Protein AF-A0A955ZLN4-F1 (afdb_monomer_lite)

Radius of gyration: 23.88 Å; chains: 1; bounding box: 66×35×66 Å

Sequence (195 aa):
EYAGPLSAMWRQLPDALRRSSAWRAPDVFGEVARDDARRAGHHRMLQSYARHDYAEVWQALRLRGDELLCFEHPHAGWQLPKGGIEPGERPEDAVLRELAEETGVARVERVTPLGWWTVANGTVIQTWHGFALDLPADLPDRWTHVATGSPEEEGLRLVCRFTPLDENVRAIFAPLFHEGIVRALESRGRFLSAV

pLDDT: mean 79.91, std 14.0, range [44.03, 96.88]

Structure (mmCIF, N/CA/C/O backbone):
data_AF-A0A955ZLN4-F1
#
_entry.id   AF-A0A955ZLN4-F1
#
loop_
_atom_site.group_PDB
_atom_site.id
_atom_site.type_symbol
_atom_site.label_atom_id
_atom_site.label_alt_id
_atom_site.label_comp_id
_atom_site.label_asym_id
_atom_site.label_entity_id
_atom_site.label_seq_id
_atom_site.pdbx_PDB_ins_code
_atom_site.Cartn_x
_atom_site.Cartn_y
_atom_site.Cartn_z
_atom_site.occupancy
_atom_site.B_iso_or_equiv
_atom_site.auth_seq_id
_atom_site.auth_comp_id
_atom_site.auth_asym_id
_atom_site.auth_atom_id
_atom_site.pdbx_PDB_model_num
ATOM 1 N N . GLU A 1 1 ? 19.120 7.478 -31.525 1.00 46.94 1 GLU A N 1
ATOM 2 C CA . GLU A 1 1 ? 20.502 7.819 -31.105 1.00 46.94 1 GLU A CA 1
ATOM 3 C C . GLU A 1 1 ? 21.432 6.627 -30.858 1.00 46.94 1 GLU A C 1
ATOM 5 O O . GLU A 1 1 ? 22.603 6.744 -31.187 1.00 46.94 1 GLU A O 1
ATOM 10 N N . TYR A 1 2 ? 20.969 5.474 -30.355 1.00 47.53 2 TYR A N 1
ATOM 11 C CA . TYR A 1 2 ? 21.862 4.348 -30.007 1.00 47.53 2 TYR A CA 1
ATOM 12 C C . TYR A 1 2 ? 22.597 3.677 -31.182 1.00 47.53 2 TYR A C 1
ATOM 14 O O . TYR A 1 2 ? 23.715 3.193 -31.017 1.00 47.53 2 TYR A O 1
ATOM 22 N N . ALA A 1 3 ? 22.000 3.644 -32.376 1.00 52.00 3 ALA A N 1
ATOM 23 C CA . ALA A 1 3 ? 22.528 2.836 -33.474 1.00 52.00 3 ALA A CA 1
ATOM 24 C C . ALA A 1 3 ? 23.793 3.415 -34.131 1.00 52.00 3 ALA A C 1
ATOM 26 O O . ALA A 1 3 ? 24.580 2.651 -34.674 1.00 52.00 3 ALA A O 1
ATOM 27 N N . GLY A 1 4 ? 24.025 4.731 -34.093 1.00 64.62 4 GLY A N 1
ATOM 28 C CA . GLY A 1 4 ? 25.140 5.361 -34.817 1.00 64.62 4 GLY A CA 1
ATOM 29 C C . GLY A 1 4 ? 26.523 4.958 -34.285 1.00 64.62 4 GLY A C 1
ATOM 30 O O . GLY A 1 4 ? 27.316 4.394 -35.046 1.00 64.62 4 GLY A O 1
ATOM 31 N N . PRO A 1 5 ? 26.810 5.193 -32.989 1.00 64.12 5 PRO A N 1
ATOM 32 C CA . PRO A 1 5 ? 28.085 4.816 -32.380 1.00 64.12 5 PRO A CA 1
ATOM 33 C C . PRO A 1 5 ? 28.310 3.302 -32.393 1.00 64.12 5 PRO A C 1
ATOM 35 O O . PRO A 1 5 ? 29.358 2.847 -32.840 1.00 64.12 5 PRO A O 1
ATOM 38 N N . LEU A 1 6 ? 27.291 2.517 -32.018 1.00 62.09 6 LEU A N 1
ATOM 39 C CA . LEU A 1 6 ? 27.372 1.054 -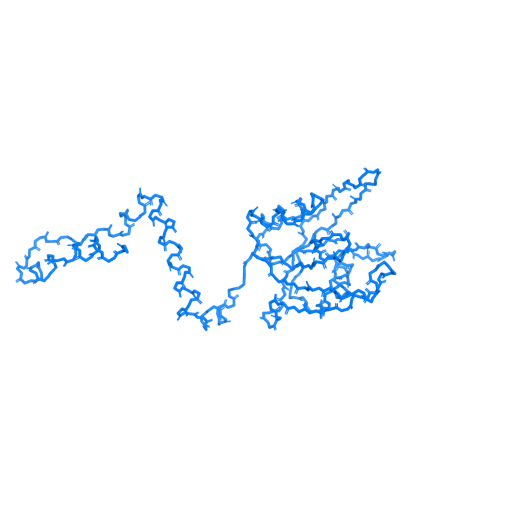32.021 1.00 62.09 6 LEU A CA 1
ATOM 40 C C . LEU A 1 6 ? 27.629 0.507 -33.429 1.00 62.09 6 LEU A C 1
ATOM 42 O O . LEU A 1 6 ? 28.532 -0.298 -33.619 1.00 62.09 6 LEU A O 1
ATOM 46 N N . SER A 1 7 ? 26.914 0.989 -34.450 1.00 66.56 7 SER A N 1
ATOM 47 C CA . SER A 1 7 ? 27.146 0.540 -35.831 1.00 66.56 7 SER A CA 1
ATOM 48 C C . SER A 1 7 ? 28.541 0.907 -36.330 1.00 66.56 7 SER A C 1
ATOM 50 O O . SER A 1 7 ? 29.117 0.153 -37.108 1.00 66.56 7 SER A O 1
ATOM 52 N N . ALA A 1 8 ? 29.108 2.041 -35.897 1.00 72.25 8 ALA A N 1
ATOM 53 C CA . ALA A 1 8 ? 30.482 2.416 -36.228 1.00 72.25 8 ALA A CA 1
ATOM 54 C C . ALA A 1 8 ? 31.513 1.448 -35.625 1.00 72.25 8 ALA A C 1
ATOM 56 O O . ALA A 1 8 ? 32.453 1.067 -36.324 1.00 72.25 8 ALA A O 1
ATOM 57 N N . MET A 1 9 ? 31.293 1.000 -34.385 1.00 68.50 9 MET A N 1
ATOM 58 C CA . MET A 1 9 ? 32.168 0.057 -33.673 1.00 68.50 9 MET A CA 1
ATOM 59 C C . MET A 1 9 ? 32.303 -1.285 -34.406 1.00 68.50 9 MET A C 1
ATOM 61 O O . MET A 1 9 ? 33.369 -1.897 -34.393 1.00 68.50 9 MET A O 1
ATOM 65 N N . TRP A 1 10 ? 31.255 -1.713 -35.110 1.00 72.94 10 TRP A N 1
ATOM 66 C CA . TRP A 1 10 ? 31.232 -2.996 -35.817 1.00 72.94 10 TRP A CA 1
ATOM 67 C C . TRP A 1 10 ? 31.627 -2.916 -37.297 1.00 72.94 10 TRP A C 1
ATOM 69 O O . TRP A 1 10 ? 31.743 -3.957 -37.942 1.00 72.94 10 TRP A O 1
ATOM 79 N N . ARG A 1 11 ? 31.900 -1.726 -37.860 1.00 80.38 11 ARG A N 1
ATOM 80 C CA . ARG A 1 11 ? 32.231 -1.590 -39.300 1.00 80.38 11 ARG A CA 1
ATOM 81 C C . ARG A 1 11 ? 33.474 -2.363 -39.720 1.00 80.38 11 ARG A C 1
ATOM 83 O O . ARG A 1 11 ? 33.563 -2.784 -40.866 1.00 80.38 11 ARG A O 1
ATOM 90 N N . GLN A 1 12 ? 34.428 -2.533 -38.809 1.00 76.62 12 GLN A N 1
ATOM 91 C CA . GLN A 1 12 ? 35.690 -3.220 -39.088 1.00 76.62 12 GLN A CA 1
ATOM 92 C C . GLN A 1 12 ? 35.595 -4.743 -38.918 1.00 76.62 12 GLN A C 1
ATOM 94 O O . GLN A 1 12 ? 36.502 -5.458 -39.340 1.00 76.62 12 GLN A O 1
ATOM 99 N N . LEU A 1 13 ? 34.502 -5.251 -38.333 1.00 77.94 13 LEU A N 1
ATOM 100 C CA . LEU A 1 13 ? 34.330 -6.674 -38.042 1.00 77.94 13 LEU A CA 1
ATOM 101 C C . LEU A 1 13 ? 34.427 -7.559 -39.304 1.00 77.94 13 LEU A C 1
ATOM 103 O O . LEU A 1 13 ? 35.156 -8.551 -39.261 1.00 77.94 13 LEU A O 1
ATOM 107 N N . PRO A 1 14 ? 33.786 -7.232 -40.448 1.00 81.69 14 PRO A N 1
ATOM 108 C CA . PRO A 1 14 ? 33.851 -8.087 -41.635 1.00 81.69 14 PRO A CA 1
ATOM 109 C C . PRO A 1 14 ? 35.259 -8.226 -42.226 1.00 81.69 14 PRO A C 1
ATOM 111 O O . PRO A 1 14 ? 35.586 -9.284 -42.763 1.00 81.69 14 PRO A O 1
ATOM 114 N N . ASP A 1 15 ? 36.084 -7.181 -42.142 1.00 79.00 15 ASP A N 1
ATOM 115 C CA . ASP A 1 15 ? 37.469 -7.205 -42.629 1.00 79.00 15 ASP A CA 1
ATOM 116 C C . ASP A 1 15 ? 38.401 -7.902 -41.631 1.00 79.00 15 ASP A C 1
ATOM 118 O O . ASP A 1 15 ? 39.281 -8.669 -42.034 1.00 79.00 15 ASP A O 1
ATOM 122 N N . ALA A 1 16 ? 38.166 -7.700 -40.331 1.00 76.19 16 ALA A N 1
ATOM 123 C CA . ALA A 1 16 ? 38.882 -8.371 -39.251 1.00 76.19 16 ALA A CA 1
ATOM 124 C C . ALA A 1 16 ? 38.722 -9.898 -39.302 1.00 76.19 16 ALA A C 1
ATOM 126 O O . ALA A 1 16 ? 39.715 -10.621 -39.174 1.00 76.19 16 ALA A O 1
ATOM 127 N N . LEU A 1 17 ? 37.495 -10.374 -39.554 1.00 78.06 17 LEU A N 1
ATOM 128 C CA . LEU A 1 17 ? 37.178 -11.797 -39.717 1.00 78.06 17 LEU A CA 1
ATOM 129 C C . LEU A 1 17 ? 37.840 -12.402 -40.964 1.00 78.06 17 LEU A C 1
ATOM 131 O O . LEU A 1 17 ? 38.242 -13.561 -40.942 1.00 78.06 17 LEU A O 1
ATOM 135 N N . ARG A 1 18 ? 37.996 -11.621 -42.044 1.00 81.75 18 ARG A N 1
ATOM 136 C CA . ARG A 1 18 ? 38.610 -12.089 -43.299 1.00 81.75 18 ARG A CA 1
ATOM 137 C C . ARG A 1 18 ? 40.136 -12.180 -43.251 1.00 81.75 18 ARG A C 1
ATOM 139 O O . ARG A 1 18 ? 40.702 -12.958 -44.011 1.00 81.75 18 ARG A O 1
ATOM 146 N N . ARG A 1 19 ? 40.815 -11.377 -42.423 1.00 73.12 19 ARG A N 1
ATOM 147 C CA . ARG A 1 19 ? 42.285 -11.211 -42.482 1.00 73.12 19 ARG A CA 1
ATOM 148 C C . ARG A 1 19 ? 43.082 -11.882 -41.356 1.00 73.12 19 ARG A C 1
ATOM 150 O O . ARG A 1 19 ? 44.277 -11.635 -41.271 1.00 73.12 19 ARG A O 1
ATOM 157 N N . SER A 1 20 ? 42.469 -12.713 -40.504 1.00 63.66 20 SER A N 1
ATOM 158 C CA . SER A 1 20 ? 43.117 -13.302 -39.308 1.00 63.66 20 SER A CA 1
ATOM 159 C C . SER A 1 20 ? 43.976 -12.281 -38.541 1.00 63.66 20 SER A C 1
ATOM 161 O O . SER A 1 20 ? 45.140 -12.514 -38.214 1.00 63.66 20 SER A O 1
ATOM 163 N N . SER A 1 21 ? 43.402 -11.098 -38.331 1.00 64.44 21 SER A N 1
ATOM 164 C CA . SER A 1 21 ? 44.080 -9.957 -37.715 1.00 64.44 21 SER A CA 1
ATOM 165 C C . SER A 1 21 ? 44.001 -9.994 -36.184 1.00 64.44 21 SER A C 1
ATOM 167 O O . SER A 1 21 ? 43.121 -10.640 -35.621 1.00 64.44 21 SER A O 1
ATOM 169 N N . ALA A 1 22 ? 44.871 -9.237 -35.503 1.00 68.44 22 ALA A N 1
ATOM 170 C CA . ALA A 1 22 ? 44.851 -9.028 -34.046 1.00 68.44 22 ALA A CA 1
ATOM 171 C C . ALA A 1 22 ? 43.705 -8.099 -33.582 1.00 68.44 22 ALA A C 1
ATOM 173 O O . ALA A 1 22 ? 43.882 -7.253 -32.702 1.00 68.44 22 ALA A O 1
ATOM 174 N N . TRP A 1 23 ? 42.539 -8.210 -34.214 1.00 73.25 23 TRP A N 1
ATOM 175 C CA . TRP A 1 23 ? 41.384 -7.379 -33.918 1.00 73.25 23 TRP A CA 1
ATOM 176 C C . TRP A 1 23 ? 40.804 -7.734 -32.549 1.00 73.25 23 TRP A C 1
ATOM 178 O O . TRP A 1 23 ? 40.659 -8.906 -32.200 1.00 73.25 23 TRP A O 1
ATOM 188 N N . ARG A 1 24 ? 40.468 -6.706 -31.768 1.00 70.00 24 ARG A N 1
ATOM 189 C CA . ARG A 1 24 ? 39.831 -6.850 -30.459 1.00 70.00 24 ARG A CA 1
ATOM 190 C C . ARG A 1 24 ? 38.426 -6.291 -30.525 1.00 70.00 24 ARG A C 1
ATOM 192 O O . ARG A 1 24 ? 38.220 -5.197 -31.048 1.00 70.00 24 ARG A O 1
ATOM 199 N N . ALA A 1 25 ? 37.486 -7.047 -29.969 1.00 73.44 25 ALA A N 1
ATOM 200 C CA . ALA A 1 25 ? 36.112 -6.599 -29.876 1.00 73.44 25 ALA A CA 1
ATOM 201 C C . ALA A 1 25 ? 36.038 -5.332 -29.010 1.00 73.44 25 ALA A C 1
ATOM 203 O O . ALA A 1 25 ? 36.690 -5.277 -27.961 1.00 73.44 25 ALA A O 1
ATOM 204 N N . PRO A 1 26 ? 35.269 -4.321 -29.432 1.00 74.56 26 PRO A N 1
ATOM 205 C CA . PRO A 1 26 ? 35.062 -3.152 -28.604 1.00 74.56 26 PRO A CA 1
ATOM 206 C C . PRO A 1 26 ? 34.278 -3.504 -27.329 1.00 74.56 26 PRO A C 1
ATOM 208 O O . PRO A 1 26 ? 33.337 -4.300 -27.352 1.00 74.56 26 PRO A O 1
ATOM 211 N N . ASP A 1 27 ? 34.670 -2.892 -26.212 1.00 79.25 27 ASP A N 1
ATOM 212 C CA . ASP A 1 27 ? 34.092 -3.117 -24.882 1.00 79.25 27 ASP A CA 1
ATOM 213 C C . ASP A 1 27 ? 32.838 -2.254 -24.681 1.00 79.25 27 ASP A C 1
ATOM 215 O O . ASP A 1 27 ? 32.833 -1.259 -23.954 1.00 79.25 27 ASP A O 1
ATOM 219 N N . VAL A 1 28 ? 31.760 -2.636 -25.370 1.00 73.69 28 VAL A N 1
ATOM 220 C CA . VAL A 1 28 ? 30.483 -1.901 -25.386 1.00 73.69 28 VAL A CA 1
ATOM 221 C C . VAL A 1 28 ? 29.938 -1.681 -23.972 1.00 73.69 28 VAL A C 1
ATOM 223 O O . VAL A 1 28 ? 29.490 -0.586 -23.638 1.00 73.69 28 VAL A O 1
ATOM 226 N N . PHE A 1 29 ? 29.986 -2.708 -23.124 1.00 78.81 29 PHE A N 1
ATOM 227 C CA . PHE A 1 29 ? 29.422 -2.624 -21.779 1.00 78.81 29 PHE A CA 1
ATOM 228 C C . PHE A 1 29 ? 30.299 -1.802 -20.841 1.00 78.81 29 PHE A C 1
ATOM 230 O O . PHE A 1 29 ? 29.763 -1.026 -20.052 1.00 78.81 29 PHE A O 1
ATOM 237 N N . GLY A 1 30 ? 31.626 -1.899 -20.953 1.00 79.38 30 GLY A N 1
ATOM 238 C CA . GLY A 1 30 ? 32.513 -1.038 -20.186 1.00 79.38 30 GLY A CA 1
ATOM 239 C C . GLY A 1 30 ? 32.412 0.429 -20.599 1.00 79.38 30 GLY A C 1
ATOM 240 O O . GLY A 1 30 ? 32.498 1.306 -19.745 1.00 79.38 30 GLY A O 1
ATOM 241 N N . GLU A 1 31 ? 32.204 0.739 -21.878 1.00 76.25 31 GLU A N 1
ATOM 242 C CA . GLU A 1 31 ? 31.980 2.120 -22.332 1.00 76.25 31 GLU A CA 1
ATOM 243 C C . GLU A 1 31 ? 30.641 2.693 -21.849 1.00 76.25 31 GLU A C 1
ATOM 245 O O . GLU A 1 31 ? 30.581 3.855 -21.452 1.00 76.25 31 GLU A O 1
ATOM 250 N N . VAL A 1 32 ? 29.578 1.884 -21.828 1.00 77.06 32 VAL A N 1
ATOM 251 C CA . VAL A 1 32 ? 28.280 2.282 -21.255 1.00 77.06 32 VAL A CA 1
ATOM 252 C C . VAL A 1 32 ? 28.374 2.460 -19.739 1.00 77.06 32 VAL A C 1
ATOM 254 O O . VAL A 1 32 ? 27.779 3.385 -19.199 1.00 77.06 32 VAL A O 1
ATOM 257 N N . ALA A 1 33 ? 29.122 1.599 -19.045 1.00 75.81 33 ALA A N 1
ATOM 258 C CA . ALA A 1 33 ? 29.219 1.620 -17.587 1.00 75.81 33 ALA A CA 1
ATOM 259 C C . ALA A 1 33 ? 30.056 2.784 -17.033 1.00 75.81 33 ALA A C 1
ATOM 261 O O . ALA A 1 33 ? 29.850 3.173 -15.886 1.00 75.81 33 ALA A O 1
ATOM 262 N N . ARG A 1 34 ? 30.992 3.330 -17.822 1.00 81.44 34 ARG A N 1
ATOM 263 C CA . ARG A 1 34 ? 31.879 4.439 -17.418 1.00 81.44 34 ARG A CA 1
ATOM 264 C C . ARG A 1 34 ? 31.224 5.824 -17.508 1.00 81.44 34 ARG A C 1
ATOM 266 O O . ARG A 1 34 ? 31.832 6.798 -17.080 1.00 81.44 34 ARG A O 1
ATOM 273 N N . ASP A 1 35 ? 30.011 5.911 -18.047 1.00 79.81 35 ASP A N 1
ATOM 274 C CA . ASP A 1 35 ? 29.236 7.144 -18.187 1.00 79.81 35 ASP A CA 1
ATOM 275 C C . ASP A 1 35 ? 27.869 6.954 -17.516 1.00 79.81 35 ASP A C 1
ATOM 277 O O . ASP A 1 35 ? 27.050 6.140 -17.947 1.00 79.81 35 ASP A O 1
ATOM 281 N N . ASP A 1 36 ? 27.619 7.705 -16.445 1.00 68.81 36 ASP A N 1
ATOM 282 C CA . ASP A 1 36 ? 26.417 7.550 -15.624 1.00 68.81 36 ASP A CA 1
ATOM 283 C C . ASP A 1 36 ? 25.117 7.842 -16.380 1.00 68.81 36 ASP A C 1
ATOM 285 O O . ASP A 1 36 ? 24.112 7.153 -16.175 1.00 68.81 36 ASP A O 1
ATOM 289 N N . ALA A 1 37 ? 25.131 8.808 -17.299 1.00 68.88 37 ALA A N 1
ATOM 290 C CA . ALA A 1 37 ? 23.961 9.147 -18.099 1.00 68.88 37 ALA A CA 1
ATOM 291 C C . ALA A 1 37 ? 23.658 8.040 -19.119 1.00 68.88 37 ALA A C 1
ATOM 293 O O . ALA A 1 37 ? 22.493 7.676 -19.322 1.00 68.88 37 ALA A O 1
ATOM 294 N N . ARG A 1 38 ? 24.702 7.447 -19.712 1.00 72.25 38 ARG A N 1
ATOM 295 C CA . ARG A 1 38 ? 24.571 6.297 -20.618 1.00 72.25 38 ARG A CA 1
ATOM 296 C C . ARG A 1 38 ? 24.153 5.031 -19.889 1.00 72.25 38 ARG A C 1
ATOM 298 O O . ARG A 1 38 ? 23.265 4.334 -20.376 1.00 72.25 38 ARG A O 1
ATOM 305 N N . ARG A 1 39 ? 24.714 4.757 -18.712 1.00 75.75 39 ARG A N 1
ATOM 306 C CA . ARG A 1 39 ? 24.322 3.627 -17.863 1.00 75.75 39 ARG A CA 1
ATOM 307 C C . ARG A 1 39 ? 22.854 3.722 -17.453 1.00 75.75 39 ARG A C 1
ATOM 309 O O . ARG A 1 39 ? 22.111 2.759 -17.632 1.00 75.75 39 ARG A O 1
ATOM 316 N N . ALA A 1 40 ? 22.406 4.889 -16.988 1.00 63.00 40 ALA A N 1
ATOM 317 C CA . ALA A 1 40 ? 20.998 5.126 -16.672 1.00 63.00 40 ALA A CA 1
ATOM 318 C C . ALA A 1 40 ? 20.100 4.977 -17.914 1.00 63.00 40 ALA A C 1
ATOM 320 O O . ALA A 1 40 ? 19.037 4.364 -17.844 1.00 63.00 40 ALA A O 1
ATOM 321 N N . GLY A 1 41 ? 20.541 5.478 -19.073 1.00 63.72 41 GLY A N 1
ATOM 322 C CA . GLY A 1 41 ? 19.852 5.285 -20.350 1.00 63.72 41 GLY A CA 1
ATOM 323 C C . GLY A 1 41 ? 19.728 3.814 -20.755 1.00 63.72 41 GLY A C 1
ATOM 324 O O . GLY A 1 41 ? 18.670 3.400 -21.224 1.00 63.72 41 GLY A O 1
ATOM 325 N N . HIS A 1 42 ? 20.772 3.018 -20.528 1.00 70.38 42 HIS A N 1
ATOM 326 C CA . HIS A 1 42 ? 20.802 1.595 -20.848 1.00 70.38 42 HIS A CA 1
ATOM 327 C C . HIS A 1 42 ? 19.946 0.763 -19.886 1.00 70.38 42 HIS A C 1
ATOM 329 O O . HIS A 1 42 ? 19.222 -0.125 -20.324 1.00 70.38 42 HIS A O 1
ATOM 335 N N . HIS A 1 43 ? 19.953 1.072 -18.586 1.00 64.44 43 HIS A N 1
ATOM 336 C CA . HIS A 1 43 ? 19.036 0.441 -17.631 1.00 64.44 43 HIS A CA 1
ATOM 337 C C . HIS A 1 43 ? 17.574 0.765 -17.955 1.00 64.44 43 HIS A C 1
ATOM 339 O O . HIS A 1 43 ? 16.754 -0.148 -17.980 1.00 64.44 43 HIS A O 1
ATOM 345 N N . ARG A 1 44 ? 17.260 2.020 -18.312 1.00 58.31 44 ARG A N 1
ATOM 346 C CA . ARG A 1 44 ? 15.921 2.398 -18.801 1.00 58.31 44 ARG A CA 1
ATOM 347 C C . ARG A 1 44 ? 15.538 1.637 -20.071 1.00 58.31 44 ARG A C 1
ATOM 349 O O . ARG A 1 44 ? 14.399 1.203 -20.202 1.00 58.31 44 ARG A O 1
ATOM 356 N N . MET A 1 45 ? 16.490 1.427 -20.982 1.00 70.50 45 MET A N 1
ATOM 357 C CA . MET A 1 45 ? 16.281 0.634 -22.195 1.00 70.50 45 MET A CA 1
ATOM 358 C C . MET A 1 45 ? 16.002 -0.846 -21.874 1.00 70.50 45 MET A C 1
ATOM 360 O O . MET A 1 45 ? 15.056 -1.411 -22.409 1.00 70.50 45 MET A O 1
ATOM 364 N N . LEU A 1 46 ? 16.766 -1.475 -20.977 1.00 63.78 46 LEU A N 1
ATOM 365 C CA . LEU A 1 46 ? 16.544 -2.870 -20.570 1.00 63.78 46 LEU A CA 1
ATOM 366 C C . LEU A 1 46 ? 15.235 -3.060 -19.795 1.00 63.78 46 LEU A C 1
ATOM 368 O O . LEU A 1 46 ? 14.532 -4.037 -20.030 1.00 63.78 46 LEU A O 1
ATOM 372 N N . GLN A 1 47 ? 14.880 -2.120 -18.915 1.00 57.50 47 GLN A N 1
ATOM 373 C CA . GLN A 1 47 ? 13.577 -2.103 -18.246 1.00 57.50 47 GLN A CA 1
ATOM 374 C C . GLN A 1 47 ? 12.433 -1.938 -19.258 1.00 57.50 47 GLN A C 1
ATOM 376 O O . GLN A 1 47 ? 11.400 -2.584 -19.116 1.00 57.50 47 GLN A O 1
ATOM 381 N N . SER A 1 48 ? 12.631 -1.136 -20.312 1.00 50.19 48 SER A N 1
ATOM 382 C CA . SER A 1 48 ? 11.686 -0.998 -21.426 1.00 50.19 48 SER A CA 1
ATOM 383 C C . SER A 1 48 ? 11.527 -2.320 -22.188 1.00 50.19 48 SER A C 1
ATOM 385 O O . SER A 1 48 ? 10.404 -2.787 -22.346 1.00 50.19 48 SER A O 1
ATOM 387 N N . TYR A 1 49 ? 12.616 -3.006 -22.546 1.00 58.97 49 TYR A N 1
ATOM 388 C CA . TYR A 1 49 ? 12.531 -4.316 -23.203 1.00 58.97 49 TYR A CA 1
ATOM 389 C C . TYR A 1 49 ? 11.879 -5.388 -22.321 1.00 58.97 49 TYR A C 1
ATOM 391 O O . TYR A 1 49 ? 10.977 -6.086 -22.775 1.00 58.97 49 TYR A O 1
ATOM 399 N N . ALA A 1 50 ? 12.272 -5.489 -21.048 1.00 56.62 50 ALA A N 1
ATOM 400 C CA . ALA A 1 50 ? 11.672 -6.422 -20.092 1.00 56.62 50 ALA A CA 1
ATOM 401 C C . ALA A 1 50 ? 10.160 -6.187 -19.909 1.00 56.62 50 ALA A C 1
ATOM 403 O O . ALA A 1 50 ? 9.406 -7.140 -19.735 1.00 56.62 50 ALA A O 1
ATOM 404 N N . ARG A 1 51 ? 9.714 -4.927 -19.989 1.00 53.44 51 ARG A N 1
ATOM 405 C CA . ARG A 1 51 ? 8.305 -4.534 -19.872 1.00 53.44 51 ARG A CA 1
ATOM 406 C C . ARG A 1 51 ? 7.491 -4.753 -21.155 1.00 53.44 51 ARG A C 1
ATOM 408 O O . ARG A 1 51 ? 6.299 -5.020 -21.047 1.00 53.44 51 ARG A O 1
ATOM 415 N N . HIS A 1 52 ? 8.090 -4.612 -22.340 1.00 45.03 52 HIS A N 1
ATOM 416 C CA . HIS A 1 52 ? 7.363 -4.640 -23.620 1.00 45.03 52 HIS A CA 1
ATOM 417 C C . HIS A 1 52 ? 7.448 -5.975 -24.365 1.00 45.03 52 HIS A C 1
ATOM 419 O O . HIS A 1 52 ? 6.439 -6.414 -24.909 1.00 45.03 52 HIS A O 1
ATOM 425 N N . ASP A 1 53 ? 8.603 -6.642 -24.338 1.00 53.38 53 ASP A N 1
ATOM 426 C CA . ASP A 1 53 ? 8.862 -7.813 -25.191 1.00 53.38 53 ASP A CA 1
ATOM 427 C C . ASP A 1 53 ? 8.856 -9.135 -24.405 1.00 53.38 53 ASP A C 1
ATOM 429 O O . ASP A 1 53 ? 8.877 -10.216 -24.988 1.00 53.38 53 ASP A O 1
ATOM 433 N N . TYR A 1 54 ? 8.802 -9.052 -23.072 1.00 56.53 54 TYR A N 1
ATOM 434 C CA . TYR A 1 54 ? 8.849 -10.188 -22.150 1.00 56.53 54 TYR A CA 1
ATOM 435 C C . TYR A 1 54 ? 7.693 -10.154 -21.133 1.00 56.53 54 TYR A C 1
ATOM 437 O O . TYR A 1 54 ? 7.851 -10.554 -19.982 1.00 56.53 54 TYR A O 1
ATOM 445 N N . ALA A 1 55 ? 6.508 -9.681 -21.530 1.00 50.12 55 ALA A N 1
ATOM 446 C CA . ALA A 1 55 ? 5.355 -9.541 -20.631 1.00 50.12 55 ALA A CA 1
ATOM 447 C C . ALA A 1 55 ? 4.918 -10.874 -19.987 1.00 50.12 55 ALA A C 1
ATOM 449 O O . ALA A 1 55 ? 4.596 -10.919 -18.800 1.00 50.12 55 ALA A O 1
ATOM 450 N N . GLU A 1 56 ? 4.990 -11.985 -20.722 1.00 51.97 56 GLU A N 1
ATOM 451 C CA . GLU A 1 56 ? 4.726 -13.317 -20.166 1.00 51.97 56 GLU A CA 1
ATOM 452 C C . GLU A 1 56 ? 5.842 -13.776 -19.237 1.00 51.97 56 GLU A C 1
ATOM 454 O O . GLU A 1 56 ? 5.577 -14.543 -18.332 1.00 51.97 56 GLU A O 1
ATOM 459 N N . VAL A 1 57 ? 7.069 -13.278 -19.383 1.00 51.38 57 VAL A N 1
ATOM 460 C CA . VAL A 1 57 ? 8.138 -13.477 -18.399 1.00 51.38 57 VAL A CA 1
ATOM 461 C C . VAL A 1 57 ? 7.878 -12.592 -17.179 1.00 51.38 57 VAL A C 1
ATOM 463 O O . VAL A 1 57 ? 8.124 -13.031 -16.079 1.00 51.38 57 VAL A O 1
ATOM 466 N N . TRP A 1 58 ? 7.300 -11.397 -17.290 1.00 46.69 58 TRP A N 1
ATOM 467 C CA . TRP A 1 58 ? 6.911 -10.575 -16.131 1.00 46.69 58 TRP A CA 1
ATOM 468 C C . TRP A 1 58 ? 5.770 -11.215 -15.322 1.00 46.69 58 TRP A C 1
ATOM 470 O O . TRP A 1 58 ? 5.816 -11.238 -14.096 1.00 46.69 58 TRP A O 1
ATOM 480 N N . GLN A 1 59 ? 4.788 -11.814 -15.998 1.00 44.53 59 GLN A N 1
ATOM 481 C CA . GLN A 1 59 ? 3.677 -12.543 -15.376 1.00 44.53 59 GLN A CA 1
ATOM 482 C C . GLN A 1 59 ? 4.070 -13.969 -14.940 1.00 44.53 59 GLN A C 1
ATOM 484 O O . GLN A 1 59 ? 3.688 -14.399 -13.852 1.00 44.53 59 GLN A O 1
ATOM 489 N N . ALA A 1 60 ? 4.899 -14.683 -15.711 1.00 46.03 60 ALA A N 1
ATOM 490 C CA . ALA A 1 60 ? 5.442 -15.998 -15.343 1.00 46.03 60 ALA A CA 1
ATOM 491 C C . ALA A 1 60 ? 6.560 -15.909 -14.293 1.00 46.03 60 ALA A C 1
ATOM 493 O O . ALA A 1 60 ? 6.687 -16.812 -13.471 1.00 46.03 60 ALA A O 1
ATOM 494 N N . LEU A 1 61 ? 7.331 -14.817 -14.260 1.00 44.03 61 LEU A N 1
ATOM 495 C CA . LEU A 1 61 ? 8.242 -14.470 -13.160 1.00 44.03 61 LEU A CA 1
ATOM 496 C C . LEU A 1 61 ? 7.542 -13.672 -12.051 1.00 44.03 61 LEU A C 1
ATOM 498 O O . LEU A 1 61 ? 8.177 -13.381 -11.041 1.00 44.03 61 LEU A O 1
ATOM 502 N N . ARG A 1 62 ? 6.259 -13.312 -12.211 1.00 44.56 62 ARG A N 1
ATOM 503 C CA . ARG A 1 62 ? 5.462 -12.515 -11.256 1.00 44.56 62 ARG A CA 1
ATOM 504 C C . ARG A 1 62 ? 6.203 -11.297 -10.700 1.00 44.56 62 ARG A C 1
ATOM 506 O O . ARG A 1 62 ? 6.185 -11.048 -9.493 1.00 44.56 62 ARG A O 1
ATOM 513 N N . LEU A 1 63 ? 6.889 -10.557 -11.556 1.00 49.28 63 LEU A N 1
ATOM 514 C CA . LEU A 1 63 ? 7.619 -9.364 -11.156 1.00 49.28 63 LEU A CA 1
ATOM 515 C C . LEU A 1 63 ? 6.616 -8.242 -10.829 1.00 49.28 63 LEU A C 1
ATOM 517 O O . LEU A 1 63 ? 6.347 -7.362 -11.624 1.00 49.28 63 LEU A O 1
ATOM 521 N N . ARG A 1 64 ? 6.070 -8.279 -9.618 1.00 61.19 64 ARG A N 1
ATOM 522 C CA . ARG A 1 64 ? 5.558 -7.115 -8.892 1.00 61.19 64 ARG A CA 1
ATOM 523 C C . ARG A 1 64 ? 6.607 -6.747 -7.847 1.00 61.19 64 ARG A C 1
ATOM 525 O O . ARG A 1 64 ? 7.164 -7.644 -7.204 1.00 61.19 64 ARG A O 1
ATOM 532 N N . GLY A 1 65 ? 6.907 -5.465 -7.697 1.00 55.47 65 GLY A N 1
ATOM 533 C CA . GLY A 1 65 ? 7.956 -5.007 -6.792 1.00 55.47 65 GLY A CA 1
ATOM 534 C C . GLY A 1 65 ? 7.858 -3.514 -6.560 1.00 55.47 65 GLY A C 1
ATOM 535 O O . GLY A 1 65 ? 7.715 -2.768 -7.525 1.00 55.47 65 GLY A O 1
ATOM 536 N N . ASP A 1 66 ? 7.935 -3.144 -5.282 1.00 69.25 66 ASP A N 1
ATOM 537 C CA . ASP A 1 66 ? 7.902 -1.778 -4.778 1.00 69.25 66 ASP A CA 1
ATOM 538 C C . ASP A 1 66 ? 6.692 -1.002 -5.338 1.00 69.25 66 ASP A C 1
ATOM 540 O O . ASP A 1 66 ? 6.836 -0.118 -6.178 1.00 69.25 66 ASP A O 1
ATOM 544 N N . GLU A 1 67 ? 5.480 -1.319 -4.872 1.00 78.06 67 GLU A N 1
ATOM 545 C CA . GLU A 1 67 ? 4.270 -0.531 -5.133 1.00 78.06 67 GLU A CA 1
ATOM 546 C C . GLU A 1 67 ? 3.558 -0.190 -3.807 1.00 78.06 67 GLU A C 1
ATOM 548 O O . GLU A 1 67 ? 3.868 -0.694 -2.732 1.00 78.06 67 GLU A O 1
ATOM 553 N N . LEU A 1 68 ? 2.620 0.742 -3.846 1.00 86.44 68 LEU A N 1
ATOM 554 C CA . LEU A 1 68 ? 1.757 1.115 -2.737 1.00 86.44 68 LEU A CA 1
ATOM 555 C C . LEU A 1 68 ? 0.325 0.893 -3.173 1.00 86.44 68 LEU A C 1
ATOM 557 O O . LEU A 1 68 ? -0.102 1.436 -4.192 1.00 86.44 68 LEU A O 1
ATOM 561 N N . LEU A 1 69 ? -0.418 0.128 -2.380 1.00 90.81 69 LEU A N 1
ATOM 562 C CA . LEU A 1 69 ? -1.863 0.132 -2.478 1.00 90.81 69 LEU A CA 1
ATOM 563 C C . LEU A 1 69 ? -2.360 1.410 -1.816 1.00 90.81 69 LEU A C 1
ATOM 565 O O . LEU A 1 69 ? -2.114 1.632 -0.634 1.00 90.81 69 LEU A O 1
ATOM 569 N N . CYS A 1 70 ? -3.026 2.258 -2.583 1.00 92.50 70 CYS A N 1
ATOM 570 C CA . CYS A 1 70 ? -3.597 3.495 -2.080 1.00 92.50 70 CYS A CA 1
ATOM 571 C C . CYS A 1 70 ? -4.927 3.802 -2.758 1.00 92.50 70 CYS A C 1
ATOM 573 O O . CYS A 1 70 ? -5.259 3.247 -3.809 1.00 92.50 70 CYS A O 1
ATOM 575 N N . PHE A 1 71 ? -5.682 4.713 -2.162 1.00 92.75 71 PHE A N 1
ATOM 576 C CA . PHE A 1 71 ? -6.919 5.234 -2.726 1.00 92.75 71 PHE A CA 1
ATOM 577 C C . PHE A 1 71 ? -7.013 6.742 -2.510 1.00 92.75 71 PHE A C 1
ATOM 579 O O . PHE A 1 71 ? -6.355 7.309 -1.639 1.00 92.75 71 PHE A O 1
ATOM 586 N N . GLU A 1 72 ? -7.818 7.409 -3.330 1.00 87.81 72 GLU A N 1
ATOM 587 C CA . GLU A 1 72 ? -8.104 8.834 -3.172 1.00 87.81 72 GLU A CA 1
ATOM 588 C C . GLU A 1 72 ? -9.381 9.009 -2.345 1.00 87.81 72 GLU A C 1
ATOM 590 O O . GLU A 1 72 ? -10.479 8.678 -2.795 1.00 87.81 72 GLU A O 1
ATOM 595 N N . HIS A 1 73 ? -9.231 9.515 -1.122 1.00 86.00 73 HIS A N 1
ATOM 596 C CA . HIS A 1 73 ? -10.342 9.841 -0.241 1.00 86.00 73 HIS A CA 1
ATOM 597 C C . HIS A 1 73 ? -10.983 11.178 -0.668 1.00 86.00 73 HIS A C 1
ATOM 599 O O . HIS A 1 73 ? -10.265 12.185 -0.749 1.00 86.00 73 HIS A O 1
ATOM 605 N N . PRO A 1 74 ? -12.320 11.257 -0.854 1.00 82.62 74 PRO A N 1
ATOM 606 C CA . PRO A 1 74 ? -13.007 12.443 -1.391 1.00 82.62 74 PRO A CA 1
ATOM 607 C C . PRO A 1 74 ? -12.732 13.755 -0.646 1.00 82.62 74 PRO A C 1
ATOM 609 O O . PRO A 1 74 ? -12.829 14.839 -1.219 1.00 82.62 74 PRO A O 1
ATOM 612 N N . HIS A 1 75 ? -12.404 13.660 0.642 1.00 83.31 75 HIS A N 1
ATOM 613 C CA . HIS A 1 75 ? -12.208 14.813 1.524 1.00 83.31 75 HIS A CA 1
ATOM 614 C C . HIS A 1 75 ? -10.794 14.925 2.105 1.00 83.31 75 HIS A C 1
ATOM 616 O O . HIS A 1 75 ? -10.508 15.888 2.807 1.00 83.31 75 HIS A O 1
ATOM 622 N N . ALA A 1 76 ? -9.916 13.951 1.844 1.00 83.38 76 ALA A N 1
ATOM 623 C CA . ALA A 1 76 ? -8.624 13.850 2.531 1.00 83.38 76 ALA A CA 1
ATOM 624 C C . ALA A 1 76 ? -7.453 13.455 1.614 1.00 83.38 76 ALA A C 1
ATOM 626 O O . ALA A 1 76 ? -6.339 13.256 2.095 1.00 83.38 76 ALA A O 1
ATOM 627 N N . GLY A 1 77 ? -7.682 13.397 0.299 1.00 88.44 77 GLY A N 1
ATOM 628 C CA . GLY A 1 77 ? -6.641 13.122 -0.687 1.00 88.44 77 GLY A CA 1
ATOM 629 C C . GLY A 1 77 ? -6.167 11.671 -0.653 1.00 88.44 77 GLY A C 1
ATOM 630 O O . GLY A 1 77 ? -6.906 10.775 -0.250 1.00 88.44 77 GLY A O 1
ATOM 631 N N . TRP A 1 78 ? -4.941 11.429 -1.111 1.00 92.06 78 TRP A N 1
ATOM 632 C CA . TRP A 1 78 ? -4.375 10.082 -1.179 1.00 92.06 78 TRP A CA 1
ATOM 633 C C . TRP A 1 78 ? -4.136 9.499 0.211 1.00 92.06 78 TRP A C 1
ATOM 635 O O . TRP A 1 78 ? -3.475 10.118 1.048 1.00 92.06 78 TRP A O 1
ATOM 645 N N . GLN A 1 79 ? -4.640 8.286 0.419 1.00 92.31 79 GLN A N 1
ATOM 646 C CA . GLN A 1 79 ? -4.488 7.524 1.648 1.00 92.31 79 GLN A CA 1
ATOM 647 C C . GLN A 1 79 ? -4.007 6.103 1.369 1.00 92.31 79 GLN A C 1
ATOM 649 O O . GLN A 1 79 ? -4.233 5.535 0.298 1.00 92.31 79 GLN A O 1
ATOM 654 N N . LEU A 1 80 ? -3.292 5.566 2.350 1.00 92.62 80 LEU A N 1
ATOM 655 C CA . LEU A 1 80 ? -2.993 4.145 2.468 1.00 92.62 80 LEU A CA 1
ATOM 656 C C . LEU A 1 80 ? -4.119 3.485 3.266 1.00 92.62 80 LEU A C 1
ATOM 658 O O . LEU A 1 80 ? -4.711 4.189 4.086 1.00 92.62 80 LEU A O 1
ATOM 662 N N . PRO A 1 81 ? -4.368 2.175 3.093 1.00 93.62 81 PRO A N 1
ATOM 663 C CA . PRO A 1 81 ? -5.331 1.486 3.926 1.00 93.62 81 PRO A CA 1
ATOM 664 C C . PRO A 1 81 ? -4.956 1.596 5.401 1.00 93.62 81 PRO A C 1
ATOM 666 O O . PRO A 1 81 ? -3.812 1.270 5.759 1.00 93.62 81 PRO A O 1
ATOM 669 N N . LYS A 1 82 ? -5.865 2.120 6.221 1.00 93.06 82 LYS A N 1
ATOM 670 C CA . LYS A 1 82 ? -5.614 2.432 7.622 1.00 93.06 82 LYS A CA 1
ATOM 671 C C . LYS A 1 82 ? -6.877 2.631 8.446 1.00 93.06 82 LYS A C 1
ATOM 673 O O . LYS A 1 82 ? -7.764 3.373 8.046 1.00 93.06 82 LYS A O 1
ATOM 678 N N . GLY A 1 83 ? -6.840 2.174 9.690 1.00 91.94 83 GLY A N 1
ATOM 679 C CA . GLY A 1 83 ? -7.852 2.518 10.684 1.00 91.94 83 GLY A CA 1
ATOM 680 C C . GLY A 1 83 ? -7.417 2.163 12.096 1.00 91.94 83 GLY A C 1
ATOM 681 O O . GLY A 1 83 ? -6.227 2.175 12.388 1.00 91.94 83 GLY A O 1
ATOM 682 N N . GLY A 1 84 ? -8.370 1.972 13.001 1.00 92.75 84 GLY A N 1
ATOM 683 C CA . GLY A 1 84 ? -8.084 1.822 14.429 1.00 92.75 84 GLY A CA 1
ATOM 684 C C . GLY A 1 84 ? -7.957 0.364 14.851 1.00 92.75 84 GLY A C 1
ATOM 685 O O . GLY A 1 84 ? -8.586 -0.508 14.266 1.00 92.75 84 GLY A O 1
ATOM 686 N N . ILE A 1 85 ? -7.205 0.101 15.920 1.00 94.75 85 ILE A N 1
ATOM 687 C CA . ILE A 1 85 ? -7.200 -1.211 16.584 1.00 94.75 85 ILE A CA 1
ATOM 688 C C . ILE A 1 85 ? -8.388 -1.295 17.552 1.00 94.75 85 ILE A C 1
ATOM 690 O O . ILE A 1 85 ? -8.501 -0.483 18.479 1.00 94.75 85 ILE A O 1
ATOM 694 N N . GLU A 1 86 ? -9.256 -2.291 17.375 1.00 94.12 86 GLU A N 1
ATOM 695 C CA . GLU A 1 86 ? -10.402 -2.523 18.256 1.00 94.12 86 GLU A CA 1
ATOM 696 C C . GLU A 1 86 ? -10.007 -3.130 19.624 1.00 94.12 86 GLU A C 1
ATOM 698 O O . GLU A 1 86 ? -8.940 -3.736 19.777 1.00 94.12 86 GLU A O 1
ATOM 703 N N . PRO A 1 87 ? -10.851 -3.012 20.672 1.00 95.00 87 PRO A N 1
ATOM 704 C CA . PRO A 1 87 ? -10.562 -3.596 21.980 1.00 95.00 87 PRO A CA 1
ATOM 705 C C . PRO A 1 87 ? -10.321 -5.113 21.928 1.00 95.00 87 PRO A C 1
ATOM 707 O O . PRO A 1 87 ? -11.231 -5.902 21.688 1.00 95.00 87 PRO A O 1
ATOM 710 N N . GLY A 1 88 ? -9.090 -5.525 22.240 1.00 95.56 88 GLY A N 1
ATOM 711 C CA . GLY A 1 88 ? -8.675 -6.932 22.219 1.00 95.56 88 GLY A CA 1
ATOM 712 C C . GLY A 1 88 ? -8.209 -7.433 20.848 1.00 95.56 88 GLY A C 1
ATOM 713 O O . GLY A 1 88 ? -7.792 -8.587 20.747 1.00 95.56 88 GLY A O 1
ATOM 714 N N . GLU A 1 89 ? -8.233 -6.578 19.826 1.00 96.88 89 GLU A N 1
ATOM 715 C CA . GLU A 1 89 ? -7.712 -6.861 18.494 1.00 96.88 89 GLU A CA 1
ATOM 716 C C . GLU A 1 89 ? -6.184 -6.722 18.478 1.00 96.88 89 GLU A C 1
ATOM 718 O O . GLU A 1 89 ? -5.597 -5.859 19.140 1.00 96.88 89 GLU A O 1
ATOM 723 N N . ARG A 1 90 ? -5.506 -7.602 17.738 1.00 96.25 90 ARG A N 1
ATOM 724 C CA . ARG A 1 90 ? -4.066 -7.464 17.511 1.00 96.25 90 ARG A CA 1
ATOM 725 C C . ARG A 1 90 ? -3.831 -6.528 16.324 1.00 96.25 90 ARG A C 1
ATOM 727 O O . ARG A 1 90 ? -4.613 -6.573 15.380 1.00 96.25 90 ARG A O 1
ATOM 734 N N . PRO A 1 91 ? -2.722 -5.769 16.287 1.00 95.94 91 PRO A N 1
ATOM 735 C CA . PRO A 1 91 ? -2.392 -4.915 15.145 1.00 95.94 91 PRO A CA 1
ATOM 736 C C . PRO A 1 91 ? -2.419 -5.642 13.788 1.00 95.94 91 PRO A C 1
ATOM 738 O O . PRO A 1 91 ? -2.869 -5.089 12.792 1.00 95.94 91 PRO A O 1
ATOM 741 N N . GLU A 1 92 ? -1.976 -6.901 13.733 1.00 95.19 92 GLU A N 1
ATOM 742 C CA . GLU A 1 92 ? -2.026 -7.690 12.496 1.00 95.19 92 GLU A CA 1
ATOM 743 C C . GLU A 1 92 ? -3.450 -8.064 12.069 1.00 95.19 92 GLU A C 1
ATOM 745 O O . GLU A 1 92 ? -3.696 -8.261 10.885 1.00 95.19 92 GLU A O 1
ATOM 750 N N . ASP A 1 93 ? -4.372 -8.199 13.018 1.00 96.25 93 ASP A N 1
ATOM 751 C CA . ASP A 1 93 ? -5.764 -8.530 12.720 1.00 96.25 93 ASP A CA 1
ATOM 752 C C . ASP A 1 93 ? -6.502 -7.255 12.272 1.00 96.25 93 ASP A C 1
ATOM 754 O O . ASP A 1 93 ? -7.176 -7.270 11.242 1.00 96.25 93 ASP A O 1
ATOM 758 N N . ALA A 1 94 ? -6.228 -6.128 12.942 1.00 95.62 94 ALA A N 1
ATOM 759 C CA . ALA A 1 94 ? -6.715 -4.804 12.564 1.00 95.62 94 ALA A CA 1
ATOM 760 C C . ALA A 1 94 ? -6.297 -4.426 11.137 1.00 95.62 94 ALA A C 1
ATOM 762 O O . ALA A 1 94 ? -7.139 -4.057 10.327 1.00 95.62 94 ALA A O 1
ATOM 763 N N . VAL A 1 95 ? -5.017 -4.582 10.769 1.00 95.25 95 VAL A N 1
ATOM 764 C CA . VAL A 1 95 ? -4.555 -4.198 9.421 1.00 95.25 95 VAL A CA 1
ATOM 765 C C . VAL A 1 95 ? -5.211 -5.027 8.315 1.00 95.25 95 VAL A C 1
ATOM 767 O O . VAL A 1 95 ? -5.444 -4.529 7.216 1.00 95.25 95 VAL A O 1
ATOM 770 N N . LEU A 1 96 ? -5.528 -6.295 8.590 1.00 95.81 96 LEU A N 1
ATOM 771 C CA . LEU A 1 96 ? -6.218 -7.162 7.637 1.00 95.81 96 LEU A CA 1
ATOM 772 C C . LEU A 1 96 ? -7.703 -6.810 7.523 1.00 95.81 96 LEU A C 1
ATOM 774 O O . LEU A 1 96 ? -8.240 -6.846 6.415 1.00 95.81 96 LEU A O 1
ATOM 778 N N . ARG A 1 97 ? -8.347 -6.464 8.644 1.00 96.25 97 ARG A N 1
ATOM 779 C CA . ARG A 1 97 ? -9.730 -5.982 8.667 1.00 96.25 97 ARG A CA 1
ATOM 780 C C . ARG A 1 97 ? -9.857 -4.673 7.890 1.00 96.25 97 ARG A C 1
ATOM 782 O O . ARG A 1 97 ? -10.616 -4.640 6.931 1.00 96.25 97 ARG A O 1
ATOM 789 N N . GLU A 1 98 ? -9.053 -3.667 8.222 1.00 95.81 98 GLU A N 1
ATOM 790 C CA . GLU A 1 98 ? -9.061 -2.347 7.569 1.00 95.81 98 GLU A CA 1
ATOM 791 C C . GLU A 1 98 ? -8.759 -2.454 6.066 1.00 95.81 98 GLU A C 1
ATOM 793 O O . GLU A 1 98 ? -9.453 -1.879 5.230 1.00 95.81 98 GLU A O 1
ATOM 798 N N . LEU A 1 99 ? -7.783 -3.288 5.679 1.00 95.69 99 LEU A N 1
ATOM 799 C CA . LEU A 1 99 ? -7.515 -3.567 4.268 1.00 95.69 99 LEU A CA 1
ATOM 800 C C . LEU A 1 99 ? -8.757 -4.114 3.548 1.00 95.69 99 LEU A C 1
ATOM 802 O O . LEU A 1 99 ? -9.053 -3.699 2.423 1.00 95.69 99 LEU A O 1
ATOM 806 N N . ALA A 1 100 ? -9.461 -5.066 4.160 1.00 95.88 100 ALA A N 1
ATOM 807 C CA . ALA A 1 100 ? -10.662 -5.649 3.582 1.00 95.88 100 ALA A CA 1
ATOM 808 C C . ALA A 1 100 ? -11.823 -4.643 3.546 1.00 95.88 100 ALA A C 1
ATOM 810 O O . ALA A 1 100 ? -12.537 -4.599 2.548 1.00 95.88 100 ALA A O 1
ATOM 811 N N . GLU A 1 101 ? -11.973 -3.832 4.587 1.00 95.25 101 GLU A N 1
ATOM 812 C CA . GLU A 1 101 ? -13.017 -2.820 4.755 1.00 95.25 101 GLU A CA 1
ATOM 813 C C . GLU A 1 101 ? -12.882 -1.644 3.783 1.00 95.25 101 GLU A C 1
ATOM 815 O O . GLU A 1 101 ? -13.874 -1.210 3.204 1.00 95.25 101 GLU A O 1
ATOM 820 N N . GLU A 1 102 ? -11.667 -1.151 3.541 1.00 95.06 102 GLU A N 1
ATOM 821 C CA . GLU A 1 102 ? -11.442 0.010 2.673 1.00 95.06 102 GLU A CA 1
ATOM 822 C C . GLU A 1 102 ? -11.176 -0.385 1.213 1.00 95.06 102 GLU A C 1
ATOM 824 O O . GLU A 1 102 ? -11.434 0.390 0.287 1.00 95.06 102 GLU A O 1
ATOM 829 N N . THR A 1 103 ? -10.654 -1.592 0.968 1.00 94.06 103 THR A N 1
ATOM 830 C CA . THR A 1 103 ? -10.220 -1.998 -0.380 1.00 94.06 103 THR A CA 1
ATOM 831 C C . THR A 1 103 ? -10.875 -3.270 -0.901 1.00 94.06 103 THR A C 1
ATOM 833 O O . THR A 1 103 ? -10.745 -3.579 -2.085 1.00 94.06 103 THR A O 1
ATOM 836 N N . GLY A 1 104 ? -11.585 -4.036 -0.076 1.00 94.75 104 GLY A N 1
ATOM 837 C CA . GLY A 1 104 ? -12.147 -5.331 -0.467 1.00 94.75 104 GLY A CA 1
ATOM 838 C C . GLY A 1 104 ? -11.110 -6.440 -0.643 1.00 94.75 104 GLY A C 1
ATOM 839 O O . GLY A 1 104 ? -11.456 -7.546 -1.068 1.00 94.75 104 GLY A O 1
ATOM 840 N N . VAL A 1 105 ? -9.835 -6.180 -0.338 1.00 94.19 105 VAL A N 1
ATOM 841 C CA . VAL A 1 105 ? -8.769 -7.179 -0.431 1.00 94.19 105 VAL A CA 1
ATOM 842 C C . VAL A 1 105 ? -8.755 -8.017 0.843 1.00 94.19 105 VAL A C 1
ATOM 844 O O . VAL A 1 105 ? -8.106 -7.687 1.825 1.00 94.19 105 VAL A O 1
ATOM 847 N N . ALA A 1 106 ? -9.464 -9.143 0.809 1.00 92.12 106 ALA A N 1
ATOM 848 C CA . ALA A 1 106 ? -9.543 -10.070 1.942 1.00 92.12 106 ALA A CA 1
ATOM 849 C C . ALA A 1 106 ? -8.416 -11.122 1.967 1.00 92.12 106 ALA A C 1
ATOM 851 O O . ALA A 1 106 ? -8.230 -11.822 2.962 1.00 92.12 106 ALA A O 1
ATOM 852 N N . ARG A 1 107 ? -7.681 -11.291 0.859 1.00 90.69 107 ARG A N 1
ATOM 853 C CA . ARG A 1 107 ? -6.622 -12.300 0.734 1.00 90.69 107 ARG A CA 1
ATOM 854 C C . ARG A 1 107 ? -5.255 -11.634 0.699 1.00 90.69 107 ARG A C 1
ATOM 856 O O . ARG A 1 107 ? -4.950 -10.894 -0.230 1.00 90.69 107 ARG A O 1
ATOM 863 N N . VAL A 1 108 ? -4.415 -12.004 1.659 1.00 90.81 108 VAL A N 1
ATOM 864 C CA . VAL A 1 108 ? -3.019 -11.572 1.772 1.00 90.81 108 VAL A CA 1
ATOM 865 C C . VAL A 1 108 ? -2.126 -12.813 1.803 1.00 90.81 108 VAL A C 1
ATOM 867 O O . VAL A 1 108 ? -2.422 -13.785 2.494 1.00 90.81 108 VAL A O 1
ATOM 870 N N . GLU A 1 109 ? -1.053 -12.818 1.014 1.00 88.31 109 GLU A N 1
ATOM 871 C CA . GLU A 1 109 ? -0.081 -13.917 0.956 1.00 88.31 109 GLU A CA 1
ATOM 872 C C . GLU A 1 109 ? 0.939 -13.838 2.101 1.00 88.31 109 GLU A C 1
ATOM 874 O O . GLU A 1 109 ? 1.419 -14.871 2.573 1.00 88.31 109 GLU A O 1
ATOM 879 N N . ARG A 1 110 ? 1.282 -12.623 2.553 1.00 87.75 110 ARG A N 1
ATOM 880 C CA . ARG A 1 110 ? 2.182 -12.388 3.692 1.00 87.75 110 ARG A CA 1
ATOM 881 C C . ARG A 1 110 ? 1.947 -11.027 4.334 1.00 87.75 110 ARG A C 1
ATOM 883 O O . ARG A 1 110 ? 1.752 -10.045 3.628 1.00 87.75 110 ARG A O 1
ATOM 890 N N . VAL A 1 111 ? 2.068 -10.976 5.657 1.00 90.88 111 VAL A N 1
ATOM 891 C CA . VAL A 1 111 ? 2.072 -9.746 6.459 1.00 90.88 111 VAL A CA 1
ATOM 892 C C . VAL A 1 111 ? 3.448 -9.602 7.104 1.00 90.88 111 VAL A C 1
ATOM 894 O O . VAL A 1 111 ? 3.928 -10.539 7.742 1.00 90.88 111 VAL A O 1
ATOM 897 N N . THR A 1 112 ? 4.096 -8.452 6.927 1.00 89.94 112 THR A N 1
ATOM 898 C CA . THR A 1 112 ? 5.430 -8.162 7.472 1.00 89.94 112 THR A CA 1
ATOM 899 C C . THR A 1 112 ? 5.373 -6.885 8.310 1.00 89.94 112 THR A C 1
ATOM 901 O O . THR A 1 112 ? 5.147 -5.818 7.743 1.00 89.94 112 THR A O 1
ATOM 904 N N . PRO A 1 113 ? 5.582 -6.941 9.636 1.00 91.94 113 PRO A N 1
ATOM 905 C CA . PRO A 1 113 ? 5.606 -5.737 10.463 1.00 91.94 113 PRO A CA 1
ATOM 906 C C . PRO A 1 113 ? 6.763 -4.806 10.073 1.00 91.94 113 PRO A C 1
ATOM 908 O O . PRO A 1 113 ? 7.908 -5.241 9.967 1.00 91.94 113 PRO A O 1
ATOM 911 N N . LEU A 1 114 ? 6.474 -3.515 9.921 1.00 90.06 114 LEU A N 1
ATOM 912 C CA . LEU A 1 114 ? 7.451 -2.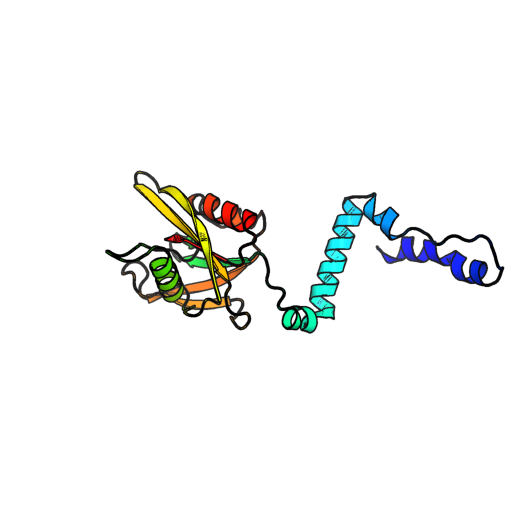435 9.694 1.00 90.06 114 LEU A CA 1
ATOM 913 C C . LEU A 1 114 ? 7.774 -1.663 10.985 1.00 90.06 114 LEU A C 1
ATOM 915 O O . LEU A 1 114 ? 8.399 -0.596 10.976 1.00 90.06 114 LEU A O 1
ATOM 919 N N . GLY A 1 115 ? 7.330 -2.217 12.112 1.00 91.44 115 GLY A N 1
ATOM 920 C CA . GLY A 1 115 ? 7.369 -1.580 13.414 1.00 91.44 115 GLY A CA 1
ATOM 921 C C . GLY A 1 115 ? 6.259 -0.551 13.572 1.00 91.44 115 GLY A C 1
ATOM 922 O O . GLY A 1 115 ? 5.278 -0.526 12.833 1.00 91.44 115 GLY A O 1
ATOM 923 N N . TRP A 1 116 ? 6.436 0.297 14.571 1.00 94.06 116 TRP A N 1
ATOM 924 C CA . TRP A 1 116 ? 5.498 1.353 14.898 1.00 94.06 116 TRP A CA 1
ATOM 925 C C . TRP A 1 116 ? 6.210 2.700 14.957 1.00 94.06 116 TRP A C 1
ATOM 927 O O . TRP A 1 116 ? 7.443 2.771 15.074 1.00 94.06 116 TRP A O 1
ATOM 937 N N . TRP A 1 117 ? 5.431 3.763 14.822 1.00 93.62 117 TRP A N 1
ATOM 938 C CA . TRP A 1 117 ? 5.881 5.142 14.952 1.00 93.62 117 TRP A CA 1
ATOM 939 C C . TRP A 1 117 ? 4.756 6.024 15.462 1.00 93.62 117 TRP A C 1
ATOM 941 O O . TRP A 1 117 ? 3.602 5.613 15.549 1.00 93.62 117 TRP A O 1
ATOM 951 N N . THR A 1 118 ? 5.110 7.244 15.838 1.00 92.50 118 THR A N 1
ATOM 952 C CA . THR A 1 118 ? 4.159 8.205 16.371 1.00 92.50 118 THR A CA 1
ATOM 953 C C . THR A 1 118 ? 3.855 9.256 15.319 1.00 92.50 118 THR A C 1
ATOM 955 O O . THR A 1 118 ? 4.756 9.924 14.818 1.00 92.50 118 THR A O 1
ATOM 958 N N . VAL A 1 119 ? 2.575 9.425 15.013 1.00 88.50 119 VAL A N 1
ATOM 959 C CA . VAL A 1 119 ? 2.075 10.416 14.068 1.00 88.50 119 VAL A CA 1
ATOM 960 C C . VAL A 1 119 ? 1.393 11.533 14.846 1.00 88.50 119 VAL A C 1
ATOM 962 O O . VAL A 1 119 ? 0.486 11.294 15.644 1.00 88.50 119 VAL A O 1
ATOM 965 N N . ALA A 1 120 ? 1.833 12.767 14.613 1.00 86.50 120 ALA A N 1
ATOM 966 C CA . ALA A 1 120 ? 1.176 13.957 15.135 1.00 86.50 120 ALA A CA 1
ATOM 967 C C . ALA A 1 120 ? 0.259 14.553 14.059 1.00 86.50 120 ALA A C 1
ATOM 969 O O . ALA A 1 120 ? 0.721 14.928 12.981 1.00 86.50 120 ALA A O 1
ATOM 970 N N . ASN A 1 121 ? -1.032 14.672 14.366 1.00 81.00 121 ASN A N 1
ATOM 971 C CA . ASN A 1 121 ? -2.018 15.347 13.528 1.00 81.00 121 ASN A CA 1
ATOM 972 C C . ASN A 1 121 ? -2.677 16.477 14.334 1.00 81.00 121 ASN A C 1
ATOM 974 O O . ASN A 1 121 ? -3.636 16.270 15.082 1.00 81.00 121 ASN A O 1
ATOM 978 N N . GLY A 1 122 ? -2.107 17.680 14.240 1.00 83.50 122 GLY A N 1
ATOM 979 C CA . GLY A 1 122 ? -2.505 18.812 15.076 1.00 83.50 122 GLY A CA 1
ATOM 980 C C . GLY A 1 122 ? -2.158 18.574 16.548 1.00 83.50 122 GLY A C 1
ATOM 981 O O . GLY A 1 122 ? -0.992 18.407 16.892 1.00 83.50 122 GLY A O 1
ATOM 982 N N . THR A 1 123 ? -3.165 18.576 17.424 1.00 85.06 123 THR A N 1
ATOM 983 C CA . THR A 1 123 ? -2.998 18.319 18.869 1.00 85.06 123 THR A CA 1
ATOM 984 C C . THR A 1 123 ? -3.077 16.839 19.235 1.00 85.06 123 THR A C 1
ATOM 986 O O . THR A 1 123 ? -2.870 16.488 20.395 1.00 85.06 123 THR A O 1
ATOM 989 N N . VAL A 1 124 ? -3.424 15.976 18.279 1.00 86.12 124 VAL A N 1
ATOM 990 C CA . VAL A 1 124 ? -3.596 14.543 18.507 1.00 86.12 124 VAL A CA 1
ATOM 991 C C . VAL A 1 124 ? -2.301 13.823 18.154 1.00 86.12 124 VAL A C 1
ATOM 993 O O . VAL A 1 124 ? -1.740 14.022 17.077 1.00 86.12 124 VAL A O 1
ATOM 996 N N . ILE A 1 125 ? -1.841 12.978 19.072 1.00 88.38 125 ILE A N 1
ATOM 997 C CA . ILE A 1 125 ? -0.683 12.106 18.896 1.00 88.38 125 ILE A CA 1
ATOM 998 C C . ILE A 1 125 ? -1.200 10.669 18.876 1.00 88.38 125 ILE A C 1
ATOM 1000 O O . ILE A 1 125 ? -1.870 10.246 19.816 1.00 88.38 125 ILE A O 1
ATOM 1004 N N . GLN A 1 126 ? -0.902 9.938 17.806 1.00 90.69 126 GLN A N 1
ATOM 1005 C CA . GLN A 1 126 ? -1.307 8.546 17.614 1.00 90.69 126 GLN A CA 1
ATOM 1006 C C . GLN A 1 126 ? -0.076 7.668 17.421 1.00 90.69 126 GLN A C 1
ATOM 1008 O O . GLN A 1 126 ? 0.920 8.111 16.852 1.00 90.69 126 GLN A O 1
ATOM 1013 N N . THR A 1 127 ? -0.153 6.419 17.865 1.00 93.44 127 THR A N 1
ATOM 1014 C CA . THR A 1 127 ? 0.831 5.392 17.516 1.00 93.44 127 THR A CA 1
ATOM 1015 C C . THR A 1 127 ? 0.273 4.584 16.362 1.00 93.44 127 THR A C 1
ATOM 1017 O O . THR A 1 127 ? -0.836 4.080 16.474 1.00 93.44 127 THR A O 1
ATOM 1020 N N . TRP A 1 128 ? 1.029 4.491 15.274 1.00 94.81 128 TRP A N 1
ATOM 1021 C CA . TRP A 1 128 ? 0.693 3.699 14.098 1.00 94.81 128 TRP A CA 1
ATOM 1022 C C . TRP A 1 128 ? 1.597 2.474 14.043 1.00 94.81 128 TRP A C 1
ATOM 1024 O O . TRP A 1 128 ? 2.814 2.593 14.191 1.00 94.81 128 TRP A O 1
ATOM 1034 N N . HIS A 1 129 ? 1.012 1.314 13.797 1.00 95.06 129 HIS A N 1
ATOM 1035 C CA . HIS A 1 129 ? 1.661 0.053 13.487 1.00 95.06 129 HIS A CA 1
ATOM 1036 C C . HIS A 1 129 ? 1.629 -0.150 11.972 1.00 95.06 129 HIS A C 1
ATOM 1038 O O . HIS A 1 129 ? 0.569 -0.340 11.388 1.00 95.06 129 HIS A O 1
ATOM 1044 N N . GLY A 1 130 ? 2.792 -0.104 11.321 1.00 94.12 130 GLY A N 1
ATOM 1045 C CA . GLY A 1 130 ? 2.893 -0.285 9.875 1.00 94.12 130 GLY A CA 1
ATOM 1046 C C . GLY A 1 130 ? 3.148 -1.726 9.473 1.00 94.12 130 GLY A C 1
ATOM 1047 O O . GLY A 1 130 ? 3.914 -2.439 10.126 1.00 94.12 130 GLY A O 1
ATOM 1048 N N . PHE A 1 131 ? 2.592 -2.122 8.334 1.00 93.12 131 PHE A N 1
ATOM 1049 C CA . PHE A 1 131 ? 2.764 -3.449 7.764 1.00 93.12 131 PHE A CA 1
ATOM 1050 C C . PHE A 1 131 ? 3.027 -3.375 6.264 1.00 93.12 131 PHE A C 1
ATOM 1052 O O . PHE A 1 131 ? 2.339 -2.665 5.531 1.00 93.12 131 PHE A O 1
ATOM 1059 N N . ALA A 1 132 ? 4.008 -4.155 5.810 1.00 90.31 132 ALA A N 1
ATOM 1060 C CA . ALA A 1 132 ? 4.183 -4.484 4.411 1.00 90.31 132 ALA A CA 1
ATOM 1061 C C . ALA A 1 132 ? 3.399 -5.753 4.075 1.00 90.31 132 ALA A C 1
ATOM 1063 O O . ALA A 1 132 ? 3.561 -6.783 4.738 1.00 90.31 132 ALA A O 1
ATOM 1064 N N . LEU A 1 133 ? 2.564 -5.685 3.042 1.00 88.00 133 LEU A N 1
ATOM 1065 C CA . LEU A 1 133 ? 1.695 -6.784 2.637 1.00 88.00 133 LEU A CA 1
ATOM 1066 C C . LEU A 1 133 ? 2.134 -7.330 1.283 1.00 88.00 133 LEU A C 1
ATOM 1068 O O . LEU A 1 133 ? 2.461 -6.560 0.386 1.00 88.00 133 LEU A O 1
ATOM 1072 N N . ASP A 1 134 ? 2.092 -8.648 1.123 1.00 86.62 134 ASP A N 1
ATOM 1073 C CA . ASP A 1 134 ? 2.157 -9.297 -0.184 1.00 86.62 134 ASP A CA 1
ATOM 1074 C C . ASP A 1 134 ? 0.750 -9.694 -0.595 1.00 86.62 134 ASP A C 1
ATOM 1076 O O . ASP A 1 134 ? 0.100 -10.487 0.088 1.00 86.62 134 ASP A O 1
ATOM 1080 N N . LEU A 1 135 ? 0.290 -9.160 -1.720 1.00 85.12 135 LEU A N 1
ATOM 1081 C CA . LEU A 1 135 ? -1.040 -9.439 -2.237 1.00 85.12 135 LEU A CA 1
ATOM 1082 C C . LEU A 1 135 ? -0.998 -10.395 -3.438 1.00 85.12 135 LEU A C 1
ATOM 1084 O O . LEU A 1 135 ? 0.016 -10.444 -4.146 1.00 85.12 135 LEU A O 1
ATOM 1088 N N . PRO A 1 136 ? -2.095 -11.134 -3.686 1.00 81.38 136 PRO A N 1
ATOM 1089 C CA . PRO A 1 136 ? -2.219 -12.014 -4.838 1.00 81.38 136 PRO A CA 1
ATOM 1090 C C . PRO A 1 136 ? -1.945 -11.299 -6.165 1.00 81.38 136 PRO A C 1
ATOM 1092 O O . PRO A 1 136 ? -2.406 -10.184 -6.414 1.00 81.38 136 PRO A O 1
ATOM 1095 N N . ALA A 1 137 ? -1.196 -11.963 -7.048 1.00 74.12 137 ALA A N 1
ATOM 1096 C CA . ALA A 1 137 ? -0.801 -11.396 -8.337 1.00 74.12 137 ALA A CA 1
ATOM 1097 C C . ALA A 1 137 ? -1.965 -11.243 -9.335 1.00 74.12 137 ALA A C 1
ATOM 1099 O O . ALA A 1 137 ? -1.788 -10.586 -10.359 1.00 74.12 137 ALA A O 1
ATOM 1100 N N . ASP A 1 138 ? -3.119 -11.849 -9.057 1.00 78.88 138 ASP A N 1
ATOM 1101 C CA . ASP A 1 138 ? -4.348 -11.785 -9.852 1.00 78.88 138 ASP A CA 1
ATOM 1102 C C . ASP A 1 138 ? -5.255 -10.601 -9.482 1.00 78.88 138 ASP A C 1
ATOM 1104 O O . ASP A 1 138 ? -6.287 -10.404 -10.127 1.00 78.88 138 ASP A O 1
ATOM 1108 N N . LEU A 1 139 ? -4.868 -9.775 -8.499 1.00 83.12 139 LEU A N 1
ATOM 1109 C CA . LEU A 1 139 ? -5.565 -8.521 -8.232 1.00 83.12 139 LEU A CA 1
ATOM 1110 C C . LEU A 1 139 ? -5.435 -7.544 -9.414 1.00 83.12 139 LEU A C 1
ATOM 1112 O O . LEU A 1 139 ? -4.357 -7.427 -10.015 1.00 83.12 139 LEU A O 1
ATOM 1116 N N . PRO A 1 140 ? -6.512 -6.804 -9.734 1.00 84.00 140 PRO A N 1
ATOM 1117 C CA . PRO A 1 140 ? -6.459 -5.755 -10.741 1.00 84.00 140 PRO A CA 1
ATOM 1118 C C . PRO A 1 140 ? -5.567 -4.599 -10.272 1.00 84.00 140 PRO A C 1
ATOM 1120 O O . PRO A 1 140 ? -5.522 -4.286 -9.088 1.00 84.00 140 PRO A O 1
ATOM 1123 N N . ASP A 1 141 ? -4.916 -3.899 -11.204 1.00 82.69 141 ASP A N 1
ATOM 1124 C CA . ASP A 1 141 ? -4.053 -2.756 -10.854 1.00 82.69 141 ASP A CA 1
ATOM 1125 C C . ASP A 1 141 ? -4.828 -1.534 -10.341 1.00 82.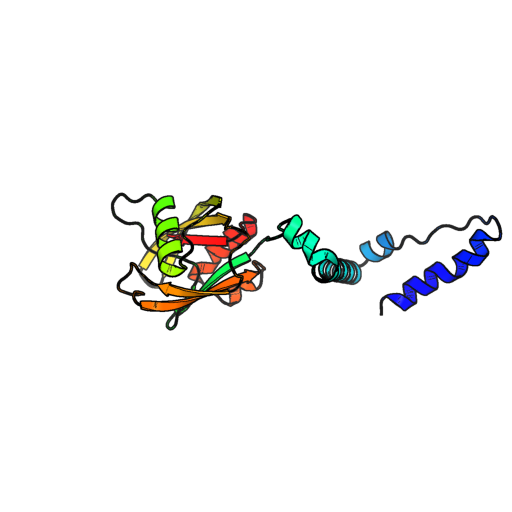69 141 ASP A C 1
ATOM 1127 O O . ASP A 1 141 ? -4.271 -0.642 -9.697 1.00 82.69 141 ASP A O 1
ATOM 1131 N N . ARG A 1 142 ? -6.130 -1.484 -10.634 1.00 88.31 142 ARG A N 1
ATOM 1132 C CA . ARG A 1 142 ? -7.060 -0.457 -10.173 1.00 88.31 142 ARG A CA 1
ATOM 1133 C C . ARG A 1 142 ? -8.462 -1.034 -10.075 1.00 88.31 142 ARG A C 1
ATOM 1135 O O . ARG A 1 142 ? -8.918 -1.708 -10.997 1.00 88.31 142 ARG A O 1
ATOM 1142 N N . TRP A 1 143 ? -9.169 -0.700 -9.006 1.00 93.62 143 TRP A N 1
ATOM 1143 C CA . TRP A 1 143 ? -10.566 -1.072 -8.818 1.00 93.62 143 TRP A CA 1
ATOM 1144 C C . TRP A 1 143 ? -11.305 -0.035 -7.969 1.00 93.62 143 TRP A C 1
ATOM 1146 O O . TRP A 1 143 ? -10.727 0.945 -7.500 1.00 93.62 143 TRP A O 1
ATOM 1156 N N . THR A 1 144 ? -12.615 -0.210 -7.825 1.00 94.19 144 THR A N 1
ATOM 1157 C CA . THR A 1 144 ? -13.440 0.608 -6.933 1.00 94.19 144 THR A CA 1
ATOM 1158 C C . THR A 1 144 ? -14.041 -0.287 -5.869 1.00 94.19 144 THR A C 1
ATOM 1160 O O . THR A 1 144 ? -14.622 -1.322 -6.196 1.00 94.19 144 THR A O 1
ATOM 1163 N N . HIS A 1 145 ? -13.906 0.128 -4.617 1.00 94.94 145 HIS A N 1
ATOM 1164 C CA . HIS A 1 145 ? -14.501 -0.522 -3.464 1.00 94.94 145 HIS A CA 1
ATOM 1165 C C . HIS A 1 145 ? -15.471 0.438 -2.772 1.00 94.94 145 HIS A C 1
ATOM 1167 O O . HIS A 1 145 ? -15.310 1.656 -2.856 1.00 94.94 145 HIS A O 1
ATOM 1173 N N . VAL A 1 146 ? -16.519 -0.099 -2.152 1.00 95.12 146 VAL A N 1
ATOM 1174 C CA . VAL A 1 146 ? -17.408 0.682 -1.287 1.00 95.12 146 VAL A CA 1
ATOM 1175 C C . VAL A 1 146 ? -16.964 0.384 0.128 1.00 95.12 146 VAL A C 1
ATOM 1177 O O . VAL A 1 146 ? -17.137 -0.751 0.554 1.00 95.12 146 VAL A O 1
ATOM 1180 N N . ALA A 1 147 ? -16.370 1.373 0.790 1.00 93.38 147 ALA A N 1
ATOM 1181 C CA . ALA A 1 147 ? -15.834 1.200 2.127 1.00 93.38 147 ALA A CA 1
ATOM 1182 C C . ALA A 1 147 ? -16.932 0.797 3.116 1.00 93.38 147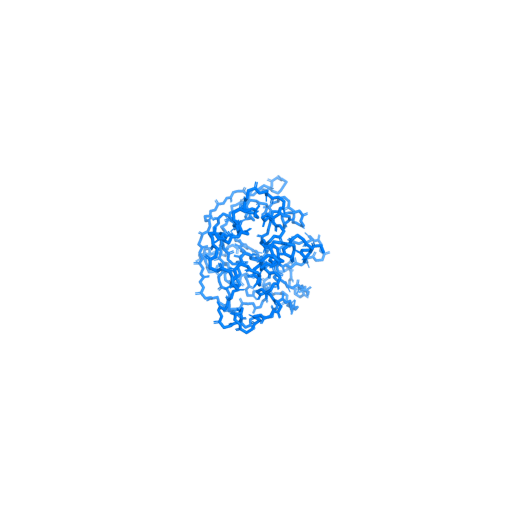 ALA A C 1
ATOM 1184 O O . ALA A 1 147 ? -18.077 1.260 3.016 1.00 93.38 147 ALA A O 1
ATOM 1185 N N . THR A 1 148 ? -16.561 -0.070 4.050 1.00 92.75 148 THR A N 1
ATOM 1186 C CA . THR A 1 148 ? -17.426 -0.585 5.116 1.00 92.75 148 THR A CA 1
ATOM 1187 C C . THR A 1 148 ? -16.730 -0.465 6.468 1.00 92.75 148 THR A C 1
ATOM 1189 O O . THR A 1 148 ? -15.516 -0.343 6.507 1.00 92.75 148 THR A O 1
ATOM 1192 N N . GLY A 1 149 ? -17.461 -0.573 7.575 1.00 80.81 149 GLY A N 1
ATOM 1193 C CA . GLY A 1 149 ? -16.880 -0.814 8.905 1.00 80.81 149 GLY A CA 1
ATOM 1194 C C . GLY A 1 149 ? -16.696 0.439 9.763 1.00 80.81 149 GLY A C 1
ATOM 1195 O O . GLY A 1 149 ? -17.021 0.397 10.950 1.00 80.81 149 GLY A O 1
ATOM 1196 N N . SER A 1 150 ? -16.294 1.577 9.182 1.00 78.56 150 SER A N 1
ATOM 1197 C CA . SER A 1 150 ? -16.211 2.856 9.909 1.00 78.56 150 SER A CA 1
ATOM 1198 C C . SER A 1 150 ? -17.395 3.780 9.579 1.00 78.56 150 SER A C 1
ATOM 1200 O O . SER A 1 150 ? -17.688 3.994 8.404 1.00 78.56 150 SER A O 1
ATOM 1202 N N . PRO A 1 151 ? -18.098 4.380 10.562 1.00 78.88 151 PRO A N 1
ATOM 1203 C CA . PRO A 1 151 ? -19.164 5.353 10.291 1.00 78.88 151 PRO A CA 1
ATOM 1204 C C . PRO A 1 151 ? -18.707 6.567 9.471 1.00 78.88 151 PRO A C 1
ATOM 1206 O O . PRO A 1 151 ? -19.525 7.209 8.810 1.00 78.88 151 PRO A O 1
ATOM 1209 N N . GLU A 1 152 ? -17.420 6.908 9.548 1.00 78.94 152 GLU A N 1
ATOM 1210 C CA . GLU A 1 152 ? -16.807 8.016 8.826 1.00 78.94 152 GLU A CA 1
ATOM 1211 C C . GLU A 1 152 ? -16.646 7.733 7.326 1.00 78.94 152 GLU A C 1
ATOM 1213 O O . GLU A 1 152 ? -16.755 8.664 6.522 1.00 78.94 152 GLU A O 1
ATOM 1218 N N . GLU A 1 153 ? -16.400 6.475 6.946 1.00 82.19 153 GLU A N 1
ATOM 1219 C CA . GLU A 1 153 ? -16.110 6.078 5.563 1.00 82.19 153 GLU A CA 1
ATOM 1220 C C . GLU A 1 153 ? -17.179 5.147 4.960 1.00 82.19 153 GLU A C 1
ATOM 1222 O O . GLU A 1 153 ? -17.181 4.927 3.748 1.00 82.19 153 GLU A O 1
ATOM 1227 N N . GLU A 1 154 ? -18.136 4.658 5.755 1.00 88.31 154 GLU A N 1
ATOM 1228 C CA . GLU A 1 154 ? -19.204 3.748 5.328 1.00 88.31 154 GLU A CA 1
ATOM 1229 C C . GLU A 1 154 ? -19.943 4.290 4.095 1.00 88.31 154 GLU A C 1
ATOM 1231 O O . GLU A 1 154 ? -20.504 5.392 4.075 1.00 88.31 154 GLU A O 1
ATOM 1236 N N . GLY A 1 155 ? -19.964 3.486 3.033 1.00 89.75 155 GLY A N 1
ATOM 1237 C CA . GLY A 1 155 ? -20.630 3.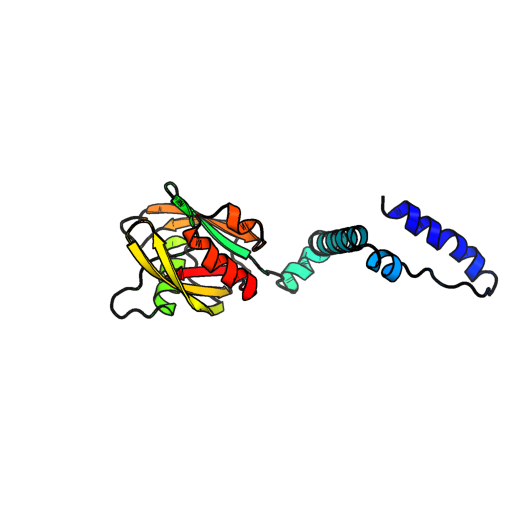829 1.780 1.00 89.75 155 GLY A CA 1
ATOM 1238 C C . GLY A 1 155 ? -19.819 4.736 0.847 1.00 89.75 155 GLY A C 1
ATOM 1239 O O . GLY A 1 155 ? -20.271 4.996 -0.278 1.00 89.75 155 GLY A O 1
ATOM 1240 N N . LEU A 1 156 ? -18.624 5.190 1.243 1.00 91.44 156 LEU A N 1
ATOM 1241 C CA . LEU A 1 156 ? -17.728 5.921 0.349 1.00 91.44 156 LEU A CA 1
ATOM 1242 C C . LEU A 1 156 ? -17.201 5.001 -0.751 1.00 91.44 156 LEU A C 1
ATOM 1244 O O . LEU A 1 156 ? -16.742 3.888 -0.515 1.00 91.44 156 LEU A O 1
ATOM 1248 N N . ARG A 1 157 ? -17.234 5.489 -1.993 1.00 93.44 157 ARG A N 1
ATOM 1249 C CA . ARG A 1 157 ? -16.602 4.806 -3.126 1.00 93.44 157 ARG A CA 1
ATOM 1250 C C . ARG A 1 157 ? -15.128 5.181 -3.193 1.00 93.44 157 ARG A C 1
ATOM 1252 O O . ARG A 1 157 ? -14.794 6.263 -3.671 1.00 93.44 157 ARG A O 1
ATOM 1259 N N . LEU A 1 158 ? -14.271 4.266 -2.760 1.00 92.75 158 LEU A N 1
ATOM 1260 C CA . LEU A 1 158 ? -12.823 4.407 -2.797 1.00 92.75 158 LEU A CA 1
ATOM 1261 C C . LEU A 1 158 ? -12.275 3.820 -4.097 1.00 92.75 158 LEU A C 1
ATOM 1263 O O . LEU A 1 158 ? -12.579 2.690 -4.484 1.00 92.75 158 LEU A O 1
ATOM 1267 N N . VAL A 1 159 ? -11.477 4.612 -4.809 1.00 92.94 159 VAL A N 1
ATOM 1268 C CA . VAL A 1 159 ? -10.791 4.164 -6.024 1.00 92.94 159 VAL A CA 1
ATOM 1269 C C . VAL A 1 159 ? -9.399 3.685 -5.636 1.00 92.94 159 VAL A C 1
ATOM 1271 O O . VAL A 1 159 ? -8.470 4.485 -5.537 1.00 92.94 159 VAL A O 1
ATOM 1274 N N . CYS A 1 160 ? -9.270 2.381 -5.423 1.00 92.69 160 CYS A N 1
ATOM 1275 C CA . CYS A 1 160 ? -8.029 1.712 -5.057 1.00 92.69 160 CYS A CA 1
ATOM 1276 C C . CYS A 1 160 ? -7.138 1.508 -6.285 1.00 92.69 160 CYS A C 1
ATOM 1278 O O . CYS A 1 160 ? -7.619 1.170 -7.372 1.00 92.69 160 CYS A O 1
ATOM 1280 N N . ARG A 1 161 ? -5.829 1.692 -6.120 1.00 89.62 161 ARG A N 1
ATOM 1281 C CA . ARG A 1 161 ? -4.834 1.413 -7.157 1.00 89.62 161 ARG A CA 1
ATOM 1282 C C . ARG A 1 161 ? -3.485 1.037 -6.564 1.00 89.62 161 ARG A C 1
ATOM 1284 O O . ARG A 1 161 ? -3.131 1.501 -5.480 1.00 89.62 161 ARG A O 1
ATOM 1291 N N . PHE A 1 162 ? -2.702 0.298 -7.338 1.00 86.62 162 PHE A N 1
ATOM 1292 C CA . PHE A 1 162 ? -1.270 0.170 -7.103 1.00 86.62 162 PHE A CA 1
ATOM 1293 C C . PHE A 1 162 ? -0.526 1.356 -7.723 1.00 86.62 162 PHE A C 1
ATOM 1295 O O . PHE A 1 162 ? -0.779 1.750 -8.862 1.00 86.62 162 PHE A O 1
ATOM 1302 N N . THR A 1 163 ? 0.356 1.972 -6.940 1.00 83.12 163 THR A N 1
ATOM 1303 C CA . THR A 1 163 ? 1.202 3.095 -7.361 1.00 83.12 163 THR A CA 1
ATOM 1304 C C . THR A 1 163 ? 2.666 2.726 -7.141 1.00 83.12 163 THR A C 1
ATOM 1306 O O . THR A 1 163 ? 2.971 2.258 -6.051 1.00 83.12 163 THR A O 1
ATOM 1309 N N . PRO A 1 164 ? 3.584 2.961 -8.093 1.00 81.44 164 PRO A N 1
ATOM 1310 C CA . PRO A 1 164 ? 5.008 2.696 -7.891 1.00 81.44 164 PRO A CA 1
ATOM 1311 C C . PRO A 1 164 ? 5.549 3.324 -6.601 1.00 81.44 164 PRO A C 1
ATOM 1313 O O . PRO A 1 164 ? 5.328 4.504 -6.335 1.00 81.44 164 PRO A O 1
ATOM 1316 N N . LEU A 1 165 ? 6.257 2.531 -5.804 1.00 74.69 165 LEU A N 1
ATOM 1317 C CA . LEU A 1 165 ? 6.952 2.940 -4.590 1.00 74.69 165 LEU A CA 1
ATOM 1318 C C . LEU A 1 165 ? 8.326 3.482 -4.995 1.00 74.69 165 LEU A C 1
ATOM 1320 O O . LEU A 1 165 ? 9.350 2.808 -4.908 1.00 74.69 165 LEU A O 1
ATOM 1324 N N . ASP A 1 166 ? 8.331 4.718 -5.480 1.00 71.69 166 ASP A N 1
ATOM 1325 C CA . ASP A 1 166 ? 9.543 5.478 -5.773 1.00 71.69 166 ASP A CA 1
ATOM 1326 C C . ASP A 1 166 ? 9.668 6.706 -4.853 1.00 71.69 166 ASP A C 1
ATOM 1328 O O . ASP A 1 166 ? 8.810 6.985 -4.015 1.00 71.69 166 ASP A O 1
ATOM 1332 N N . GLU A 1 167 ? 10.764 7.454 -4.967 1.00 66.31 167 GLU A N 1
ATOM 1333 C CA . GLU A 1 167 ? 10.996 8.649 -4.144 1.00 66.31 167 GLU A CA 1
ATOM 1334 C C . GLU A 1 167 ? 9.940 9.752 -4.345 1.00 66.31 167 GLU A C 1
ATOM 1336 O O . GLU A 1 167 ? 9.694 10.548 -3.435 1.00 66.31 167 GLU A O 1
ATOM 1341 N N . ASN A 1 168 ? 9.271 9.772 -5.502 1.00 74.00 168 ASN A N 1
ATOM 1342 C CA . ASN A 1 168 ? 8.262 10.772 -5.840 1.00 74.00 168 ASN A CA 1
ATOM 1343 C C . ASN A 1 168 ? 6.900 10.428 -5.241 1.00 74.00 168 ASN A C 1
ATOM 1345 O O . ASN A 1 168 ? 6.084 11.328 -5.029 1.00 74.00 168 ASN A O 1
ATOM 1349 N N . VAL A 1 169 ? 6.657 9.155 -4.917 1.00 77.56 169 VAL A N 1
ATOM 1350 C CA . VAL A 1 169 ? 5.370 8.705 -4.383 1.00 77.56 169 VAL A CA 1
ATOM 1351 C C . VAL A 1 169 ? 4.997 9.423 -3.087 1.00 77.56 169 VAL A C 1
ATOM 1353 O O . VAL A 1 169 ? 3.825 9.652 -2.833 1.00 77.56 169 VAL A O 1
ATOM 1356 N N . ARG A 1 170 ? 5.964 9.885 -2.286 1.00 81.75 170 ARG A N 1
ATOM 1357 C CA . ARG A 1 170 ? 5.684 10.653 -1.057 1.00 81.75 170 ARG A CA 1
ATOM 1358 C C . ARG A 1 170 ? 4.969 11.976 -1.328 1.00 81.75 170 ARG A C 1
ATOM 1360 O O . ARG A 1 170 ? 4.204 12.433 -0.484 1.00 81.75 170 ARG A O 1
ATOM 1367 N N . ALA A 1 171 ? 5.198 12.589 -2.489 1.00 84.25 171 ALA A N 1
ATOM 1368 C CA . ALA A 1 171 ? 4.688 13.920 -2.806 1.00 84.25 171 ALA A CA 1
ATOM 1369 C C . ALA A 1 171 ? 3.160 13.967 -2.981 1.00 84.25 171 ALA A C 1
ATOM 1371 O O . ALA A 1 171 ? 2.581 15.047 -2.883 1.00 84.25 171 ALA A O 1
ATOM 1372 N N . ILE A 1 172 ? 2.505 12.824 -3.226 1.00 86.25 172 ILE A N 1
ATOM 1373 C CA . ILE A 1 172 ? 1.042 12.770 -3.384 1.00 86.25 172 ILE A CA 1
ATOM 1374 C C . ILE A 1 172 ? 0.303 12.554 -2.058 1.00 86.25 172 ILE A C 1
ATOM 1376 O O . ILE A 1 172 ? -0.904 12.777 -2.005 1.00 86.25 172 ILE A O 1
ATOM 1380 N N . PHE A 1 173 ? 1.007 12.140 -0.997 1.00 90.38 173 PHE A N 1
ATOM 1381 C CA . PHE A 1 173 ? 0.420 11.883 0.317 1.00 90.38 173 PHE A CA 1
ATOM 1382 C C . PHE A 1 173 ? 0.656 13.043 1.281 1.00 90.38 173 PHE A C 1
ATOM 1384 O O . PHE A 1 173 ? 1.687 13.722 1.243 1.00 90.38 173 PHE A O 1
ATOM 1391 N N . ALA A 1 174 ? -0.285 13.218 2.210 1.00 89.81 174 ALA A N 1
ATOM 1392 C CA . ALA A 1 174 ? -0.104 14.119 3.339 1.00 89.81 174 ALA A CA 1
ATOM 1393 C C . ALA A 1 174 ? 1.149 13.736 4.163 1.00 89.81 174 ALA A C 1
ATOM 1395 O O . ALA A 1 174 ? 1.463 12.544 4.267 1.00 89.81 174 ALA A O 1
ATOM 1396 N N . PRO A 1 175 ? 1.834 14.707 4.807 1.00 89.88 175 PRO A N 1
ATOM 1397 C CA . PRO A 1 175 ? 3.080 14.467 5.549 1.00 89.88 175 PRO A CA 1
ATOM 1398 C C . PRO A 1 175 ? 3.011 13.345 6.590 1.00 89.88 175 PRO A C 1
ATOM 1400 O O . PRO A 1 175 ? 4.004 12.670 6.841 1.00 89.88 175 PRO A O 1
ATOM 1403 N N . LEU A 1 176 ? 1.830 13.109 7.161 1.00 89.19 176 LEU A N 1
ATOM 1404 C CA . LEU A 1 176 ? 1.595 12.069 8.162 1.00 89.19 176 LEU A CA 1
ATOM 1405 C C . LEU A 1 176 ? 1.894 10.643 7.655 1.00 89.19 176 LEU A C 1
ATOM 1407 O O . LEU A 1 176 ? 2.267 9.780 8.442 1.00 89.19 176 LEU A O 1
ATOM 1411 N N . PHE A 1 177 ? 1.800 10.400 6.343 1.00 89.81 177 PHE A N 1
ATOM 1412 C CA . PHE A 1 177 ? 2.109 9.103 5.732 1.00 89.81 177 PHE A CA 1
ATOM 1413 C C . PHE A 1 177 ? 3.585 8.949 5.346 1.00 89.81 177 PHE A C 1
ATOM 1415 O O . PHE A 1 177 ? 4.015 7.852 4.984 1.00 89.81 177 PHE A O 1
ATOM 1422 N N . HIS A 1 178 ? 4.378 10.027 5.386 1.00 90.00 178 HIS A N 1
ATOM 1423 C CA . HIS A 1 178 ? 5.736 10.020 4.832 1.00 90.00 178 HIS A CA 1
ATOM 1424 C C . HIS A 1 178 ? 6.636 9.022 5.548 1.00 90.00 178 HIS A C 1
ATOM 1426 O O . HIS A 1 178 ? 7.360 8.300 4.872 1.00 90.00 178 HIS A O 1
ATOM 1432 N N . GLU A 1 179 ? 6.556 8.925 6.877 1.00 88.50 179 GLU A N 1
ATOM 1433 C CA . GLU A 1 179 ? 7.348 7.955 7.643 1.00 88.50 179 GLU A CA 1
ATOM 1434 C C . GLU A 1 179 ? 7.017 6.508 7.256 1.00 88.50 179 GLU A C 1
ATOM 1436 O O . GLU A 1 179 ? 7.927 5.713 7.017 1.00 88.50 179 GLU A O 1
ATOM 1441 N N . GLY A 1 180 ? 5.732 6.179 7.098 1.00 86.12 180 GLY A N 1
ATOM 1442 C CA . GLY A 1 180 ? 5.314 4.860 6.626 1.00 86.12 180 GLY A CA 1
ATOM 1443 C C . GLY A 1 180 ? 5.879 4.550 5.239 1.00 86.12 180 GLY A C 1
ATOM 1444 O O . GLY A 1 180 ? 6.464 3.488 5.030 1.00 86.12 180 GLY A O 1
ATOM 1445 N N . ILE A 1 181 ? 5.786 5.502 4.305 1.00 86.31 181 ILE A N 1
ATOM 1446 C CA . ILE A 1 181 ? 6.317 5.343 2.942 1.00 86.31 181 ILE A CA 1
ATOM 1447 C C . ILE A 1 181 ? 7.847 5.195 2.954 1.00 86.31 181 ILE A C 1
ATOM 1449 O O . ILE A 1 181 ? 8.387 4.412 2.175 1.00 86.31 181 ILE A O 1
ATOM 1453 N N . VAL A 1 182 ? 8.563 5.902 3.840 1.00 84.75 182 VAL A N 1
ATOM 1454 C CA . VAL A 1 182 ? 10.013 5.707 4.039 1.00 84.75 182 VAL A CA 1
ATOM 1455 C C . VAL A 1 182 ? 10.309 4.268 4.430 1.00 84.75 182 VAL A C 1
ATOM 1457 O O . VAL A 1 182 ? 11.122 3.615 3.782 1.00 84.75 182 VAL A O 1
ATOM 1460 N N . ARG A 1 183 ? 9.611 3.760 5.445 1.00 84.81 183 ARG A N 1
ATOM 1461 C CA . ARG A 1 183 ? 9.812 2.398 5.947 1.00 84.81 183 ARG A CA 1
ATOM 1462 C C . ARG A 1 183 ? 9.427 1.342 4.905 1.00 84.81 183 ARG A C 1
ATOM 1464 O O . ARG A 1 183 ? 10.077 0.301 4.813 1.00 84.81 183 ARG A O 1
ATOM 1471 N N . ALA A 1 184 ? 8.418 1.606 4.073 1.00 79.94 184 ALA A N 1
ATOM 1472 C CA . ALA A 1 184 ? 8.077 0.750 2.936 1.00 79.94 184 ALA A CA 1
ATOM 1473 C C . ALA A 1 184 ? 9.201 0.716 1.884 1.00 79.94 184 ALA A C 1
ATOM 1475 O O . ALA A 1 184 ? 9.619 -0.369 1.482 1.00 79.94 184 ALA A O 1
ATOM 1476 N N . LEU A 1 185 ? 9.741 1.882 1.499 1.00 75.12 185 LEU A N 1
ATOM 1477 C CA . LEU A 1 185 ? 10.880 1.994 0.571 1.00 75.12 185 LEU A CA 1
ATOM 1478 C C . LEU A 1 185 ? 12.116 1.237 1.090 1.00 75.12 185 LEU A C 1
ATOM 1480 O O . LEU A 1 185 ? 12.818 0.586 0.321 1.00 75.12 185 LEU A O 1
ATOM 1484 N N . GLU A 1 186 ? 12.379 1.298 2.396 1.00 75.69 186 GLU A N 1
ATOM 1485 C CA . GLU A 1 186 ? 13.515 0.616 3.031 1.00 75.69 186 GLU A CA 1
ATOM 1486 C C . GLU A 1 186 ? 13.321 -0.902 3.143 1.00 75.69 186 GLU A C 1
ATOM 1488 O O . GLU A 1 186 ? 14.283 -1.665 3.029 1.00 75.69 186 GLU A O 1
ATOM 1493 N N . SER A 1 187 ? 12.082 -1.355 3.342 1.00 68.25 187 SER A N 1
ATOM 1494 C CA . SER A 1 187 ? 11.757 -2.774 3.527 1.00 68.25 187 SER A CA 1
ATOM 1495 C C . SER A 1 187 ? 11.578 -3.555 2.223 1.00 68.25 187 SER A C 1
ATOM 1497 O O . SER A 1 187 ? 11.466 -4.780 2.280 1.00 68.25 187 SER A O 1
ATOM 1499 N N . ARG A 1 188 ? 11.570 -2.881 1.058 1.00 63.75 188 ARG A N 1
ATOM 1500 C CA . ARG A 1 188 ? 11.195 -3.474 -0.246 1.00 63.75 188 ARG A CA 1
ATOM 1501 C C . ARG A 1 188 ? 9.845 -4.198 -0.178 1.00 63.75 188 ARG A C 1
ATOM 1503 O O . ARG A 1 188 ? 9.648 -5.263 -0.771 1.00 63.75 188 ARG A O 1
ATOM 1510 N N . GLY A 1 189 ? 8.949 -3.663 0.652 1.00 57.00 189 GLY A N 1
ATOM 1511 C CA . GLY A 1 189 ? 7.604 -4.182 0.832 1.00 57.00 189 GLY A CA 1
ATOM 1512 C C . GLY A 1 189 ? 6.787 -3.983 -0.438 1.00 57.00 189 GLY A C 1
ATOM 1513 O O . GLY A 1 189 ? 6.948 -2.985 -1.138 1.00 57.00 189 GLY A O 1
ATOM 1514 N N . ARG A 1 190 ? 5.903 -4.935 -0.750 1.00 68.50 190 ARG A N 1
ATOM 1515 C CA . ARG A 1 190 ? 5.092 -4.848 -1.969 1.00 68.50 190 ARG A CA 1
ATOM 1516 C C . ARG A 1 190 ? 3.957 -3.846 -1.872 1.00 68.50 190 ARG A C 1
ATOM 1518 O O . ARG A 1 190 ? 3.604 -3.328 -2.917 1.00 68.50 190 ARG A O 1
ATOM 1525 N N . PHE A 1 191 ? 3.412 -3.621 -0.672 1.00 73.62 191 PHE A N 1
ATOM 1526 C CA . PHE A 1 191 ? 2.316 -2.694 -0.357 1.00 73.62 191 PHE A CA 1
ATOM 1527 C C . PHE A 1 191 ? 2.420 -2.248 1.107 1.00 73.62 191 PHE A C 1
ATOM 1529 O O . PHE A 1 191 ? 3.011 -2.974 1.899 1.00 73.62 191 PHE A O 1
ATOM 1536 N N . LEU A 1 192 ? 1.827 -1.110 1.485 1.00 78.25 192 LEU A N 1
ATOM 1537 C CA . LEU A 1 192 ? 1.857 -0.562 2.850 1.00 78.25 192 LEU A CA 1
ATOM 1538 C C . LEU A 1 192 ? 0.438 -0.332 3.381 1.00 78.25 192 LEU A C 1
ATOM 1540 O O . LEU A 1 192 ? -0.386 0.254 2.684 1.00 78.25 192 LEU A O 1
ATOM 1544 N N . SER A 1 193 ? 0.198 -0.728 4.628 1.00 79.88 193 SER A N 1
ATOM 1545 C CA . SER A 1 193 ? -1.001 -0.396 5.408 1.00 79.88 193 SER A CA 1
ATOM 1546 C C . SER A 1 193 ? -0.607 -0.117 6.864 1.00 79.88 193 SER A C 1
ATOM 1548 O O . SER A 1 193 ? 0.468 -0.548 7.297 1.00 79.88 193 SER A O 1
ATOM 1550 N N . ALA A 1 194 ? -1.410 0.654 7.601 1.00 79.12 194 ALA A N 1
ATOM 1551 C CA . ALA A 1 194 ? -1.105 1.035 8.982 1.00 79.12 194 ALA A CA 1
ATOM 1552 C C . ALA A 1 194 ? -2.352 1.072 9.875 1.00 79.12 194 ALA A C 1
ATOM 1554 O O . ALA A 1 194 ? -3.400 1.484 9.405 1.00 79.12 194 ALA A O 1
ATOM 1555 N N . VAL A 1 195 ? -2.233 0.692 11.151 1.00 82.75 195 VAL A N 1
ATOM 1556 C CA . VAL A 1 195 ? -3.329 0.708 12.151 1.00 82.75 195 VAL A CA 1
ATOM 1557 C C . VAL A 1 195 ? -2.906 1.226 13.517 1.00 82.75 195 VAL A C 1
ATOM 1559 O O . VAL A 1 195 ? -1.678 1.271 13.754 1.00 82.75 195 VAL A O 1
#

Secondary structure (DSSP, 8-state):
-THHHHHHHTTTHHHHHHTT-------HHHHHHT-HHHHHHHHHHHHHHHHHT-HHHHHHTT---SE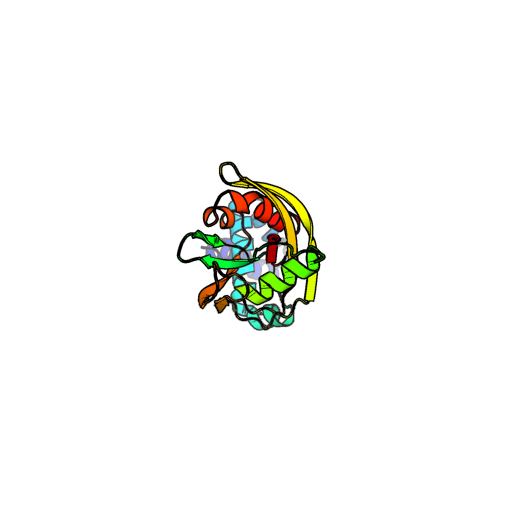EEEEEETTTEEE-SB-PPPTT--HHHHHHHHHHHHH-----SEEEEEEEEEEEETTEEEEEEEEEEE--TTS-SEEEEE--S-TTTTT-EEEEEEEE-STTGGGGB-GGGHHHHHHHHHHT-S-EEE-

Foldseek 3Di:
DPCPVVVVQCPCVVVCVVPVDPDDRDPVVVVQVVDPVSVVVVVVVVVVCCVPVVVVVCVVVVPQWAKAKWWQDPVAFIDGQEDDADVVRDFVRRQLVSCCQQPVQNDFPDKAWLAWDWFDDPPDIDIKTKIFTHGDSPDDQWDWDQGDDDPVRHRPTIIIGIGHLDPCVLVRHDPRCNVQSVSCNVVRGSYMYMD